Protein AF-G0ES83-F1 (afdb_monomer)

Organism: Cupriavidus necator (strain ATCC 43291 / DSM 13513 / CCUG 52238 / LMG 8453 / N-1) (NCBI:txid1042878)

Nearest PDB structures (foldseek):
  8u7i-assembly1_L  TM=6.168E-01  e=6.594E-07  Bacillus phage phi3T
  6wxe-assembly1_2  TM=3.297E-01  e=8.629E+00  Simian rotavirus A strain RRV
  6e9b-assembly3_C  TM=1.454E-01  e=6.413E-01  Bacteroides ovatus ATCC 8483

Solvent-accessible surface area (backbone atoms only — not comparable to full-atom values): 18361 Å² total; per-residue (Å²): 137,82,82,76,72,80,77,78,82,70,92,84,75,73,82,66,75,57,40,48,30,28,20,32,95,62,31,23,38,38,53,44,50,100,91,47,50,39,85,37,34,29,47,69,89,40,85,36,40,45,69,33,86,93,36,85,52,27,19,35,35,90,38,82,82,84,42,43,28,37,63,47,72,67,42,80,39,69,70,16,32,33,47,33,76,92,44,64,88,76,56,93,55,72,63,63,44,61,48,74,49,54,42,75,39,79,90,77,73,40,68,38,53,63,50,92,80,57,89,61,63,49,90,52,46,39,82,39,70,44,82,40,80,44,74,60,46,76,52,65,65,40,78,81,40,67,85,39,70,87,66,86,74,63,90,68,51,47,63,73,68,68,85,90,68,67,88,52,72,72,59,47,55,69,38,37,28,35,34,48,14,59,50,50,36,51,53,40,48,53,54,46,53,54,55,31,67,75,35,65,86,47,30,49,68,56,79,37,63,93,76,29,31,37,36,38,25,36,53,41,81,52,76,75,40,79,46,75,48,72,62,86,95,44,79,45,78,44,75,44,43,63,49,77,43,85,75,47,34,40,16,26,68,88,34,93,63,42,78,91,29,53,58,41,64,67,48,73,29,66,17,42,84,64,33,51,60,57,54,50,50,55,38,48,59,62,50,47,67,73,41,83,71,21,56,40,71,30,86,86,50,86,62,80,40,71,37,75,70,61,92,129

Structure (mmCIF, N/CA/C/O backbone):
data_AF-G0ES83-F1
#
_entry.id   AF-G0ES83-F1
#
loop_
_atom_site.group_PDB
_atom_site.id
_atom_site.type_symbol
_atom_site.label_atom_id
_atom_site.label_alt_id
_atom_site.label_comp_id
_atom_site.label_asym_id
_atom_site.label_entity_id
_atom_site.label_seq_id
_atom_site.pdbx_PDB_ins_code
_atom_site.Cartn_x
_atom_site.Cartn_y
_atom_site.Cartn_z
_atom_site.occupancy
_atom_site.B_iso_or_equiv
_atom_site.auth_seq_id
_atom_site.auth_comp_id
_atom_site.auth_asym_id
_atom_site.auth_atom_id
_atom_site.pdbx_PDB_model_num
ATOM 1 N N . MET A 1 1 ? 5.918 -34.483 26.163 1.00 38.56 1 MET A N 1
ATOM 2 C CA . MET A 1 1 ? 6.123 -33.076 25.753 1.00 38.56 1 MET A CA 1
ATOM 3 C C . MET A 1 1 ? 4.771 -32.529 25.342 1.00 38.56 1 MET A C 1
ATOM 5 O O . MET A 1 1 ? 4.399 -32.609 24.180 1.00 38.56 1 MET A O 1
ATOM 9 N N . GLU A 1 2 ? 3.990 -32.084 26.322 1.00 30.19 2 GLU A N 1
ATOM 10 C CA . GLU A 1 2 ? 2.678 -31.493 26.073 1.00 30.19 2 GLU A CA 1
ATOM 11 C C . GLU A 1 2 ? 2.854 -30.036 25.660 1.00 30.19 2 GLU A C 1
ATOM 13 O O . GLU A 1 2 ? 3.433 -29.218 26.378 1.00 30.19 2 GLU A O 1
ATOM 18 N N . SER A 1 3 ? 2.378 -29.745 24.454 1.00 32.38 3 SER A N 1
ATOM 19 C CA . SER A 1 3 ? 2.232 -28.407 23.904 1.00 32.38 3 SER A CA 1
ATOM 20 C C . SER A 1 3 ? 1.248 -27.626 24.777 1.00 32.38 3 SER A C 1
ATOM 22 O O . SER A 1 3 ? 0.031 -27.749 24.637 1.00 32.38 3 SER A O 1
ATOM 24 N N . ARG A 1 4 ? 1.778 -26.821 25.705 1.00 31.81 4 ARG A N 1
ATOM 25 C CA . ARG A 1 4 ? 1.007 -25.760 26.353 1.00 31.81 4 ARG A CA 1
ATOM 26 C C . ARG A 1 4 ? 0.636 -24.748 25.275 1.00 31.81 4 ARG A C 1
ATOM 28 O O . ARG A 1 4 ? 1.476 -23.960 24.841 1.00 31.81 4 ARG A O 1
ATOM 35 N N . ARG A 1 5 ? -0.619 -24.793 24.825 1.00 33.44 5 ARG A N 1
ATOM 36 C CA . ARG A 1 5 ? -1.224 -23.684 24.083 1.00 33.44 5 ARG A CA 1
ATOM 37 C C . ARG A 1 5 ? -1.103 -22.425 24.952 1.00 33.44 5 ARG A C 1
ATOM 39 O O . ARG A 1 5 ? -1.387 -22.514 26.149 1.00 33.44 5 ARG A O 1
ATOM 46 N N . PRO A 1 6 ? -0.674 -21.278 24.404 1.00 35.91 6 PRO A N 1
ATOM 47 C CA . PRO A 1 6 ? -0.696 -20.037 25.158 1.00 35.91 6 PRO A CA 1
ATOM 48 C C . PRO A 1 6 ? -2.147 -19.726 25.539 1.00 35.91 6 PRO A C 1
ATOM 50 O O . PRO A 1 6 ? -3.048 -19.814 24.703 1.00 35.91 6 PRO A O 1
ATOM 53 N N . ALA A 1 7 ? -2.362 -19.419 26.817 1.00 36.03 7 ALA A N 1
ATOM 54 C CA . ALA A 1 7 ? -3.648 -18.981 27.332 1.00 36.03 7 ALA A CA 1
ATOM 55 C C . ALA A 1 7 ? -4.130 -17.767 26.525 1.00 36.03 7 ALA A C 1
ATOM 57 O O . ALA A 1 7 ? -3.371 -16.819 26.310 1.00 36.03 7 ALA A O 1
ATOM 58 N N . HIS A 1 8 ? -5.383 -17.805 26.067 1.00 36.62 8 HIS A N 1
ATOM 59 C CA . HIS A 1 8 ? -6.039 -16.618 25.533 1.00 36.62 8 HIS A CA 1
ATOM 60 C C . HIS A 1 8 ? -6.030 -15.534 26.620 1.00 36.62 8 HIS A C 1
ATOM 62 O O . HIS A 1 8 ? -6.464 -15.820 27.738 1.00 36.62 8 HIS A O 1
ATOM 68 N N . PRO A 1 9 ? -5.544 -14.314 26.334 1.00 34.44 9 PRO A N 1
ATOM 69 C CA . PRO A 1 9 ? -5.620 -13.230 27.297 1.00 34.44 9 PRO A CA 1
ATOM 70 C C . PRO A 1 9 ? -7.093 -12.935 27.595 1.00 34.44 9 PRO A C 1
ATOM 72 O O . PRO A 1 9 ? -7.898 -12.706 26.689 1.00 34.44 9 PRO A O 1
ATOM 75 N N . THR A 1 10 ? -7.447 -12.992 28.876 1.00 39.94 10 THR A N 1
ATOM 76 C CA . THR A 1 10 ? -8.745 -12.578 29.401 1.00 39.94 10 THR A CA 1
ATOM 77 C C . THR A 1 10 ? -8.974 -11.093 29.115 1.00 39.94 10 THR A C 1
ATOM 79 O O . THR A 1 10 ? -8.059 -10.273 29.137 1.00 39.94 10 THR A O 1
ATOM 82 N N . ARG A 1 11 ? -10.231 -10.756 28.819 1.00 44.00 11 ARG A N 1
ATOM 83 C CA . ARG A 1 11 ? -10.737 -9.479 28.281 1.00 44.00 11 ARG A CA 1
ATOM 84 C C . ARG A 1 11 ? -10.507 -8.231 29.158 1.00 44.00 11 ARG A C 1
ATOM 86 O O . ARG A 1 11 ? -10.943 -7.154 28.766 1.00 44.00 11 ARG A O 1
ATOM 93 N N . GLU A 1 12 ? -9.864 -8.359 30.316 1.00 40.47 12 GLU A N 1
ATOM 94 C CA . GLU A 1 12 ? -9.893 -7.367 31.406 1.00 40.47 12 GLU A CA 1
ATOM 95 C C . GLU A 1 12 ? -8.599 -6.568 31.616 1.00 40.47 12 GLU A C 1
ATOM 97 O O . GLU A 1 12 ? -8.589 -5.628 32.401 1.00 40.47 12 GLU A O 1
ATOM 102 N N . THR A 1 13 ? -7.527 -6.838 30.873 1.00 39.69 13 THR A N 1
ATOM 103 C CA . THR A 1 13 ? -6.315 -5.993 30.884 1.00 39.69 13 THR A CA 1
ATOM 104 C C . THR A 1 13 ? -6.005 -5.450 29.500 1.00 39.69 13 THR A C 1
ATOM 106 O O . THR A 1 13 ? -4.886 -5.492 28.998 1.00 39.69 13 THR A O 1
ATOM 109 N N . MET A 1 14 ? -7.028 -4.889 28.866 1.00 44.84 14 MET A N 1
ATOM 110 C CA . MET A 1 14 ? -6.844 -4.013 27.721 1.00 44.84 14 MET A CA 1
ATOM 111 C C . MET A 1 14 ? -6.480 -2.624 28.263 1.00 44.84 14 MET A C 1
ATOM 113 O O . MET A 1 14 ? -7.313 -1.725 28.314 1.00 44.84 14 MET A O 1
ATOM 117 N N . ASN A 1 15 ? -5.224 -2.474 28.698 1.00 43.53 15 ASN A N 1
ATOM 118 C CA . ASN A 1 15 ? -4.557 -1.177 28.794 1.00 43.53 15 ASN A CA 1
ATOM 119 C C . ASN A 1 15 ? -4.444 -0.669 27.347 1.00 43.53 15 ASN A C 1
ATOM 121 O O . ASN A 1 15 ? -3.448 -0.909 26.669 1.00 43.53 15 ASN A O 1
ATOM 125 N N . ARG A 1 16 ? -5.568 -0.193 26.797 1.00 60.53 16 ARG A N 1
ATOM 126 C CA . ARG A 1 16 ? -5.682 0.196 25.395 1.00 60.53 16 ARG A CA 1
ATOM 127 C C . ARG A 1 16 ? -4.947 1.508 25.258 1.00 60.53 16 ARG A C 1
ATOM 129 O O . ARG A 1 16 ? -5.379 2.502 25.833 1.00 60.53 16 ARG A O 1
ATOM 136 N N . ASP A 1 17 ? -3.874 1.497 24.479 1.00 73.81 17 ASP A N 1
ATOM 137 C CA . ASP A 1 17 ? -3.340 2.729 23.921 1.00 73.81 17 ASP A CA 1
ATOM 138 C C . ASP A 1 17 ? -4.506 3.556 23.345 1.00 73.81 17 ASP A C 1
ATOM 140 O O . ASP A 1 17 ? -5.434 2.978 22.755 1.00 73.81 17 ASP A O 1
ATOM 144 N N . PRO A 1 18 ? -4.503 4.885 23.537 1.00 84.62 18 PRO A N 1
ATOM 145 C CA . PRO A 1 18 ? -5.586 5.728 23.061 1.00 84.62 18 PRO A CA 1
ATOM 146 C C . PRO A 1 18 ? -5.766 5.546 21.554 1.00 84.62 18 PRO A C 1
ATOM 148 O O . PRO A 1 18 ? -4.796 5.426 20.797 1.00 84.62 18 PRO A O 1
ATOM 151 N N . ILE A 1 19 ? -7.019 5.547 21.097 1.00 87.31 19 ILE A N 1
ATOM 152 C CA . ILE A 1 19 ? -7.307 5.464 19.665 1.00 87.31 19 ILE A CA 1
ATOM 153 C C . ILE A 1 19 ? -6.697 6.681 18.973 1.00 87.31 19 ILE A C 1
ATOM 155 O O . ILE A 1 19 ? -6.946 7.823 19.349 1.00 87.31 19 ILE A O 1
ATOM 159 N N . ILE A 1 20 ? -5.921 6.440 17.923 1.00 90.56 20 ILE A N 1
ATOM 160 C CA . ILE A 1 20 ? -5.318 7.512 17.137 1.00 90.56 20 ILE A CA 1
ATOM 161 C C . ILE A 1 20 ? -6.378 8.134 16.226 1.00 90.56 20 ILE A C 1
ATOM 163 O O . ILE A 1 20 ? -7.025 7.436 15.441 1.00 90.56 20 ILE A O 1
ATOM 167 N N . VAL A 1 21 ? -6.500 9.457 16.291 1.00 91.19 21 VAL A N 1
ATOM 168 C CA . VAL A 1 21 ? -7.338 10.272 15.411 1.00 91.19 21 VAL A CA 1
ATOM 169 C C . VAL A 1 21 ? -6.462 11.279 14.669 1.00 91.19 21 VAL A C 1
ATOM 171 O O . VAL A 1 21 ? -5.572 11.901 15.249 1.00 91.19 21 VAL A O 1
ATOM 174 N N . MET A 1 22 ? -6.716 11.454 13.378 1.00 91.81 22 MET A N 1
ATOM 175 C CA . MET A 1 22 ? -6.174 12.554 12.577 1.00 91.81 22 MET A CA 1
ATOM 176 C C . MET A 1 22 ? -7.329 13.387 12.038 1.00 91.81 22 MET A C 1
ATOM 178 O O . MET A 1 22 ? -8.436 12.873 11.895 1.00 91.81 22 MET A O 1
ATOM 182 N N . GLN A 1 23 ? -7.104 14.659 11.744 1.00 91.00 23 GLN A N 1
ATOM 183 C CA . GLN A 1 23 ? -8.119 15.519 11.142 1.00 91.00 23 GLN A CA 1
ATOM 184 C C . GLN A 1 23 ? -7.558 16.167 9.885 1.00 91.00 23 GLN A C 1
ATOM 186 O O . GLN A 1 23 ? -6.360 16.414 9.789 1.00 91.00 23 GLN A O 1
ATOM 191 N N . HIS A 1 24 ? -8.414 16.411 8.903 1.00 90.25 24 HIS A N 1
ATOM 192 C CA . HIS A 1 24 ? -8.070 17.189 7.723 1.00 90.25 24 HIS A CA 1
ATOM 193 C C . HIS A 1 24 ? -9.344 17.784 7.135 1.00 90.25 24 HIS A C 1
ATOM 195 O O . HIS A 1 24 ? -10.299 17.052 6.888 1.00 90.25 24 HIS A O 1
ATOM 201 N N . GLN A 1 25 ? -9.365 19.101 6.912 1.00 88.56 25 GLN A N 1
ATOM 202 C CA . GLN A 1 25 ? -10.464 19.798 6.222 1.00 88.56 25 GLN A CA 1
ATOM 203 C C . GLN A 1 25 ? -11.868 19.492 6.787 1.00 88.56 25 GLN A C 1
ATOM 205 O O . GLN A 1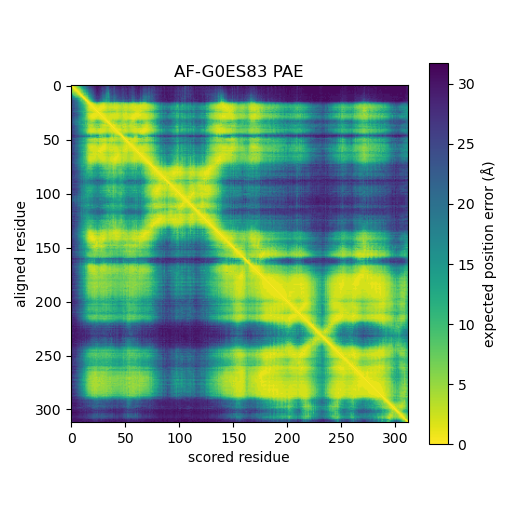 25 ? -12.830 19.327 6.045 1.00 88.56 25 GLN A O 1
ATOM 210 N N . GLY A 1 26 ? -11.991 19.416 8.116 1.00 86.38 26 GLY A N 1
ATOM 211 C CA . GLY A 1 26 ? -13.271 19.148 8.782 1.00 86.38 26 GLY A CA 1
ATOM 212 C C . GLY A 1 26 ? -13.687 17.675 8.811 1.00 86.38 26 GLY A C 1
ATOM 213 O O . GLY A 1 26 ? -14.769 17.378 9.299 1.00 86.38 26 GLY A O 1
ATOM 214 N N . VAL A 1 27 ? -12.836 16.760 8.345 1.00 90.56 27 VAL A N 1
ATOM 215 C CA . VAL A 1 27 ? -13.035 15.308 8.428 1.00 90.56 27 VAL A CA 1
ATOM 216 C C . VAL A 1 27 ? -12.094 14.724 9.476 1.00 90.56 27 VAL A C 1
ATOM 218 O O . VAL A 1 27 ? -10.908 15.060 9.504 1.00 90.56 27 VAL A O 1
ATOM 221 N N . SER A 1 28 ? -12.606 13.832 10.322 1.00 92.06 28 SER A N 1
ATOM 222 C CA . SER A 1 28 ? -11.809 13.063 11.277 1.00 92.06 28 SER A CA 1
ATOM 223 C C . SER A 1 28 ? -11.587 11.632 10.789 1.00 92.06 28 SER A C 1
ATOM 225 O O . SER A 1 28 ? -12.521 10.924 10.412 1.00 92.06 28 SER A O 1
ATOM 227 N N . TYR A 1 29 ? -10.339 11.190 10.860 1.00 92.62 29 TYR A N 1
ATOM 228 C CA . TYR A 1 29 ? -9.880 9.859 10.498 1.00 92.62 29 TYR A CA 1
ATOM 229 C C . TYR A 1 29 ? -9.508 9.095 11.760 1.00 92.62 29 TYR A C 1
ATOM 231 O O . TYR A 1 29 ? -8.579 9.466 12.472 1.00 92.62 29 TYR A O 1
ATOM 239 N N . ILE A 1 30 ? -10.229 8.017 12.031 1.00 92.19 30 ILE A N 1
ATOM 240 C CA . ILE A 1 30 ? -10.106 7.208 13.240 1.00 92.19 30 ILE A CA 1
ATOM 241 C C . ILE A 1 30 ? -9.375 5.922 12.875 1.00 92.19 30 ILE A C 1
ATOM 243 O O . ILE A 1 30 ? -9.844 5.161 12.022 1.00 92.19 30 ILE A O 1
ATOM 247 N N . LYS A 1 31 ? -8.231 5.665 13.510 1.00 91.00 31 LYS A N 1
ATOM 248 C CA . LYS A 1 31 ? -7.461 4.445 13.270 1.00 91.00 31 LYS A CA 1
ATOM 249 C C . LYS A 1 31 ? -8.223 3.238 13.810 1.00 91.00 31 LYS A C 1
ATOM 251 O O . LYS A 1 31 ? -8.589 3.185 14.982 1.00 91.00 31 LYS A O 1
ATOM 256 N N . LEU A 1 32 ? -8.443 2.261 12.943 1.00 88.56 32 LEU A N 1
ATOM 257 C CA . LEU A 1 32 ? -9.018 0.973 13.285 1.00 88.56 32 LEU A CA 1
ATOM 258 C C . LEU A 1 32 ? -7.900 0.031 13.724 1.00 88.56 32 LEU A C 1
ATOM 260 O O . LEU A 1 32 ? -6.874 -0.099 13.055 1.00 88.56 32 LEU A O 1
ATOM 264 N N . ASP A 1 33 ? -8.116 -0.634 14.850 1.00 80.88 33 ASP A N 1
ATOM 265 C CA . ASP A 1 33 ? -7.266 -1.723 15.318 1.00 80.88 33 ASP A CA 1
ATOM 266 C C . ASP A 1 33 ? -7.875 -3.085 14.941 1.00 80.88 33 ASP A C 1
ATOM 268 O O . ASP A 1 33 ? -9.028 -3.172 14.520 1.00 80.88 33 ASP A O 1
ATOM 272 N N . TYR A 1 34 ? -7.124 -4.172 15.118 1.00 72.00 34 TYR A N 1
ATOM 273 C CA . TYR A 1 34 ? -7.531 -5.538 14.780 1.00 72.00 34 TYR A CA 1
ATOM 274 C C . TYR A 1 34 ? -8.915 -5.925 15.339 1.00 72.00 34 TYR A C 1
ATOM 276 O O . TYR A 1 34 ? -9.689 -6.626 14.685 1.00 72.00 34 TYR A O 1
ATOM 284 N N . TYR A 1 35 ? -9.253 -5.436 16.535 1.00 70.00 35 TYR A N 1
ATOM 285 C CA . TYR A 1 35 ? -10.522 -5.717 17.215 1.00 70.00 35 TYR A CA 1
ATOM 286 C C . TYR A 1 35 ? -11.616 -4.673 16.959 1.00 70.00 35 TYR A C 1
ATOM 288 O O . TYR A 1 35 ? -12.722 -4.806 17.485 1.00 70.00 35 TYR A O 1
ATOM 296 N N . MET A 1 36 ? -11.330 -3.633 16.175 1.00 78.38 36 MET A N 1
ATOM 297 C CA . MET A 1 36 ? -12.233 -2.513 15.942 1.00 78.38 36 MET A CA 1
ATOM 298 C C . MET A 1 36 ? -12.608 -2.414 14.471 1.00 78.38 36 MET A C 1
ATOM 300 O O . MET A 1 36 ? -11.776 -2.210 13.595 1.00 78.38 36 MET A O 1
ATOM 304 N N . ARG A 1 37 ? -13.908 -2.504 14.193 1.00 81.81 37 ARG A N 1
ATOM 305 C CA . ARG A 1 37 ? -14.457 -2.232 12.860 1.00 81.81 37 ARG A CA 1
ATOM 306 C C . ARG A 1 37 ? -15.188 -0.900 12.872 1.00 81.81 37 ARG A C 1
ATOM 308 O O . ARG A 1 37 ? -15.822 -0.569 13.871 1.00 81.81 37 ARG A O 1
ATOM 315 N N . ALA A 1 38 ? -15.208 -0.197 11.745 1.00 82.25 38 ALA A N 1
ATOM 316 C CA . ALA A 1 38 ? -15.959 1.053 11.602 1.00 82.25 38 ALA A CA 1
ATOM 317 C C . ALA A 1 38 ? -17.429 0.910 12.063 1.00 82.25 38 ALA A C 1
ATOM 319 O O . ALA A 1 38 ? -17.931 1.717 12.838 1.00 82.25 38 ALA A O 1
ATOM 320 N N . ALA A 1 39 ? -18.072 -0.214 11.719 1.00 83.56 39 ALA A N 1
ATOM 321 C CA . ALA A 1 39 ? -19.448 -0.542 12.113 1.00 83.56 39 ALA A CA 1
ATOM 322 C C . ALA A 1 39 ? -19.681 -0.718 13.634 1.00 83.56 39 ALA A C 1
ATOM 324 O O . ALA A 1 39 ? -20.826 -0.678 14.099 1.00 83.56 39 ALA A O 1
ATOM 325 N N . SER A 1 40 ? -18.616 -0.929 14.410 1.00 85.12 40 SER A N 1
ATOM 326 C CA . SER A 1 40 ? -18.672 -1.042 15.873 1.00 85.12 40 SER A CA 1
ATOM 327 C C . SER A 1 40 ? -18.424 0.279 16.599 1.00 85.12 40 SER A C 1
ATOM 329 O O . SER A 1 40 ? -18.600 0.322 17.809 1.00 85.12 40 SER A O 1
ATOM 331 N N . ILE A 1 41 ? -18.044 1.347 15.896 1.00 88.75 41 ILE A N 1
ATOM 332 C CA . ILE A 1 4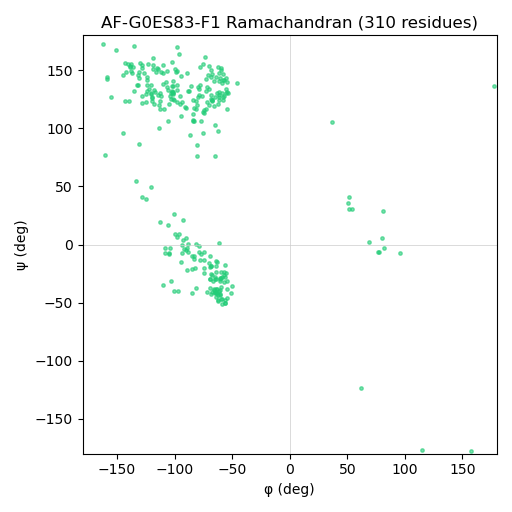1 ? -17.700 2.637 16.503 1.00 88.75 41 ILE A CA 1
ATOM 333 C C . ILE A 1 41 ? -18.926 3.556 16.506 1.00 88.75 41 ILE A C 1
ATOM 335 O O . ILE A 1 41 ? -19.752 3.532 15.594 1.00 88.75 41 ILE A O 1
ATOM 339 N N . ILE A 1 42 ? -19.047 4.359 17.552 1.00 89.88 42 ILE A N 1
ATOM 340 C CA . ILE A 1 42 ? -20.006 5.449 17.705 1.00 89.88 42 ILE A CA 1
ATOM 341 C C . ILE A 1 42 ? -19.180 6.715 17.910 1.00 89.88 42 ILE A C 1
ATOM 343 O O . ILE A 1 42 ? -18.276 6.720 18.747 1.00 89.88 42 ILE A O 1
ATOM 347 N N . VAL A 1 43 ? -19.475 7.758 17.140 1.00 91.06 43 VAL A N 1
ATOM 348 C CA . VAL A 1 43 ? -18.761 9.039 17.186 1.00 91.06 43 VAL A CA 1
ATOM 349 C C . VAL A 1 43 ? -19.766 10.112 17.558 1.00 91.06 43 VAL A C 1
ATOM 351 O O . VAL A 1 43 ? -20.811 10.196 16.924 1.00 91.06 43 VAL A O 1
ATOM 354 N N . ASN A 1 44 ? -19.488 10.902 18.596 1.00 91.56 44 ASN A N 1
ATOM 355 C CA . ASN A 1 44 ? -20.375 11.985 19.049 1.00 91.56 44 ASN A CA 1
ATOM 356 C C . ASN A 1 44 ? -21.821 11.534 19.341 1.00 91.56 44 ASN A C 1
ATOM 358 O O . ASN A 1 44 ? -22.769 12.289 19.166 1.00 91.56 44 ASN A O 1
ATOM 362 N N . GLY A 1 45 ? -22.004 10.279 19.765 1.00 83.00 45 GLY A N 1
ATOM 363 C CA . GLY A 1 45 ? -23.328 9.682 19.985 1.00 83.00 45 GLY A CA 1
ATOM 364 C C . GLY A 1 45 ? -24.063 9.246 18.710 1.00 83.00 45 GLY A C 1
ATOM 365 O O . GLY A 1 45 ? -25.080 8.562 18.810 1.00 83.00 45 GLY A O 1
ATOM 366 N N . GLU A 1 46 ? -23.530 9.555 17.527 1.00 80.69 46 GLU A N 1
ATOM 367 C CA . GLU A 1 46 ? -24.116 9.227 16.229 1.00 80.69 46 GLU A CA 1
ATOM 368 C C . GLU A 1 46 ? -23.438 8.016 15.566 1.00 80.69 46 GLU A C 1
ATOM 370 O O . GLU A 1 46 ? -22.325 7.585 15.901 1.00 80.69 46 GLU A O 1
ATOM 375 N N . HIS A 1 47 ? -24.180 7.371 14.664 1.00 69.25 47 HIS A N 1
ATOM 376 C CA . HIS A 1 47 ? -23.825 6.052 14.161 1.00 69.25 47 HIS A CA 1
ATOM 377 C C . HIS A 1 47 ? -22.634 6.056 13.199 1.00 69.25 47 HIS A C 1
ATOM 379 O O . HIS A 1 47 ? -22.603 6.778 12.214 1.00 69.25 47 HIS A O 1
ATOM 385 N N . THR A 1 48 ? -21.721 5.127 13.488 1.00 71.88 48 THR A N 1
ATOM 386 C CA . THR A 1 48 ? -20.745 4.448 12.624 1.00 71.88 48 THR A CA 1
ATOM 387 C C . THR A 1 48 ? -20.092 5.273 11.516 1.00 71.88 48 THR A C 1
ATOM 389 O O . THR A 1 48 ? -20.702 5.450 10.461 1.00 71.88 48 THR A O 1
ATOM 392 N N . PRO A 1 49 ? -18.815 5.662 11.693 1.00 80.62 49 PRO A N 1
ATOM 393 C CA . PRO A 1 49 ? -18.048 6.302 10.635 1.00 80.62 49 PRO A CA 1
ATOM 394 C C . PRO A 1 49 ? -17.945 5.386 9.407 1.00 80.62 49 PRO A C 1
ATOM 396 O O . PRO A 1 49 ? -17.977 4.155 9.522 1.00 80.62 49 PRO A O 1
ATOM 399 N N . ALA A 1 50 ? -17.808 5.979 8.225 1.00 83.56 50 ALA A N 1
ATOM 400 C CA . ALA A 1 50 ? -17.593 5.233 6.991 1.00 83.56 50 ALA A CA 1
ATOM 401 C C . ALA A 1 50 ? -16.187 4.614 6.984 1.00 83.56 50 ALA A C 1
ATOM 403 O O . ALA A 1 50 ? -15.272 5.126 7.616 1.00 83.56 50 ALA A O 1
ATOM 404 N N . VAL A 1 51 ? -15.966 3.516 6.263 1.00 85.75 51 VAL A N 1
ATOM 405 C CA . VAL A 1 51 ? -14.592 3.028 6.038 1.00 85.75 51 VAL A CA 1
ATOM 406 C C . VAL A 1 51 ? -13.892 3.980 5.066 1.00 85.75 51 VAL A C 1
ATOM 408 O O . VAL A 1 51 ? -14.486 4.357 4.056 1.00 85.75 51 VAL A O 1
ATOM 411 N N . CYS A 1 52 ? -12.641 4.359 5.345 1.00 85.06 52 CYS A N 1
ATOM 412 C CA . CYS A 1 52 ? -11.889 5.248 4.461 1.00 85.06 52 CYS A CA 1
ATOM 413 C C . CYS A 1 52 ? -11.665 4.598 3.081 1.00 85.06 52 CYS A C 1
ATOM 415 O O . CYS A 1 52 ? -11.171 3.464 3.007 1.00 85.06 52 CYS A O 1
ATOM 417 N N . PRO A 1 53 ? -11.954 5.306 1.974 1.00 78.31 53 PRO A N 1
ATOM 418 C CA . PRO A 1 53 ? -11.593 4.844 0.638 1.00 78.31 53 PRO A CA 1
ATOM 419 C C . PRO A 1 53 ? -10.078 4.634 0.517 1.00 78.31 53 PRO A C 1
ATOM 421 O O . PRO A 1 53 ? -9.290 5.496 0.893 1.00 78.31 53 PRO A O 1
ATOM 424 N N . GLY A 1 54 ? -9.651 3.476 0.009 1.00 73.75 54 GLY A N 1
ATOM 425 C CA . GLY A 1 54 ? -8.229 3.177 -0.221 1.00 73.75 54 GLY A CA 1
ATOM 426 C C . GLY A 1 54 ? -7.405 2.826 1.027 1.00 73.75 54 GLY A C 1
ATOM 427 O O . GLY A 1 54 ? -6.260 2.395 0.882 1.00 73.75 54 GLY A O 1
ATOM 428 N N . ASN A 1 55 ? -7.967 2.932 2.239 1.00 82.56 55 ASN A N 1
ATOM 429 C CA . ASN A 1 55 ? -7.290 2.506 3.463 1.00 82.56 55 ASN A CA 1
ATOM 430 C C . ASN A 1 55 ? -8.260 1.921 4.504 1.00 82.56 55 ASN A C 1
ATOM 432 O O . ASN A 1 55 ? -8.842 2.626 5.323 1.00 82.56 55 ASN A O 1
ATOM 436 N N . GLN A 1 56 ? -8.383 0.593 4.513 1.00 84.38 56 GLN A N 1
ATOM 437 C CA . GLN A 1 56 ? -9.295 -0.133 5.406 1.00 84.38 56 GLN A CA 1
ATOM 438 C C . GLN A 1 56 ? -8.891 -0.090 6.887 1.00 84.38 56 GLN A C 1
ATOM 440 O O . GLN A 1 56 ? -9.674 -0.511 7.734 1.00 84.38 56 GLN A O 1
ATOM 445 N N . GLN A 1 57 ? -7.690 0.398 7.211 1.00 87.69 57 GLN A N 1
ATOM 446 C CA . GLN A 1 57 ? -7.242 0.576 8.595 1.00 87.69 57 GLN A CA 1
ATOM 447 C C . GLN A 1 57 ? -7.768 1.870 9.223 1.00 87.69 57 GLN A C 1
ATOM 449 O O . GLN A 1 57 ? -7.439 2.164 10.367 1.00 87.69 57 GLN A O 1
ATOM 454 N N . TRP A 1 58 ? -8.556 2.659 8.493 1.00 90.44 58 TRP A N 1
ATOM 455 C CA . TRP A 1 58 ? -9.084 3.928 8.972 1.00 90.44 58 TRP A CA 1
ATOM 456 C C . TRP A 1 58 ? -10.581 4.030 8.700 1.00 90.44 58 TRP A C 1
ATOM 458 O O . TRP A 1 58 ? -11.092 3.557 7.682 1.00 90.44 58 TRP A O 1
ATOM 468 N N . ALA A 1 59 ? -11.288 4.682 9.613 1.00 91.62 59 ALA A N 1
ATOM 469 C CA . ALA A 1 59 ? -12.670 5.098 9.438 1.00 91.62 59 ALA A CA 1
ATOM 470 C C . ALA A 1 59 ? -12.757 6.626 9.357 1.00 91.62 59 ALA A C 1
ATOM 472 O O . ALA A 1 59 ? -11.947 7.324 9.955 1.00 91.62 59 ALA A O 1
ATOM 473 N N . MET A 1 60 ? -13.725 7.127 8.605 1.00 92.25 60 MET A N 1
ATOM 474 C CA . MET A 1 60 ? -13.927 8.529 8.278 1.00 92.25 60 MET A CA 1
ATOM 475 C C . MET A 1 60 ? -15.233 9.022 8.903 1.00 92.25 60 MET A C 1
ATOM 477 O O . MET A 1 60 ? -16.281 8.395 8.730 1.00 92.25 60 MET A O 1
ATOM 481 N N . HIS A 1 61 ? -15.164 10.134 9.624 1.00 91.75 61 HIS A N 1
ATOM 482 C CA . HIS A 1 61 ? -16.307 10.834 10.200 1.00 91.75 61 HIS A CA 1
ATOM 483 C C . HIS A 1 61 ? -16.297 12.288 9.735 1.00 91.75 61 HIS A C 1
ATOM 485 O O . HIS A 1 61 ? -15.280 12.971 9.872 1.00 91.75 61 HIS A O 1
ATOM 491 N N . ASP A 1 62 ? -17.427 12.755 9.216 1.00 91.00 62 ASP A N 1
ATOM 492 C CA . ASP A 1 62 ? -17.606 14.157 8.859 1.00 91.00 62 ASP A CA 1
ATOM 493 C C . ASP A 1 62 ? -17.790 14.972 10.144 1.00 91.00 62 ASP A C 1
ATOM 495 O O . ASP A 1 62 ? -18.777 14.809 10.856 1.00 91.00 62 ASP A O 1
ATOM 499 N N . GLY A 1 63 ? -16.826 15.838 10.454 1.00 89.75 63 GLY A N 1
ATOM 500 C CA . GLY A 1 63 ? -16.796 16.635 11.675 1.00 89.75 63 GLY A CA 1
ATOM 501 C C . GLY A 1 63 ? -15.635 16.303 12.615 1.00 89.75 63 GLY A C 1
ATOM 502 O O . GLY A 1 63 ? -14.746 15.495 12.333 1.00 89.75 63 GLY A O 1
ATOM 503 N N . ILE A 1 64 ? -15.632 16.983 13.761 1.00 89.75 64 ILE A N 1
ATOM 504 C CA . ILE A 1 64 ? -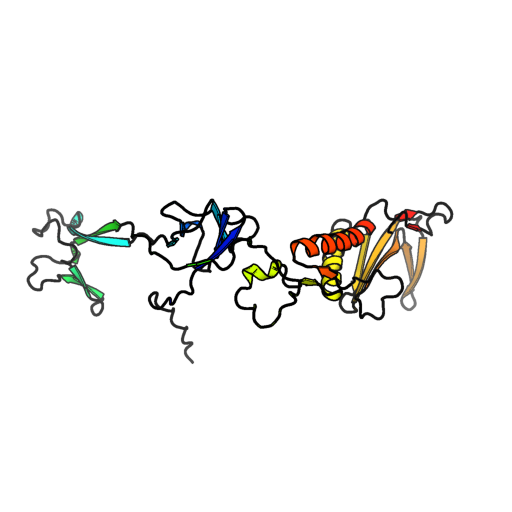14.633 16.831 14.823 1.00 89.75 64 ILE A CA 1
ATOM 505 C C . ILE A 1 64 ? -15.089 15.721 15.768 1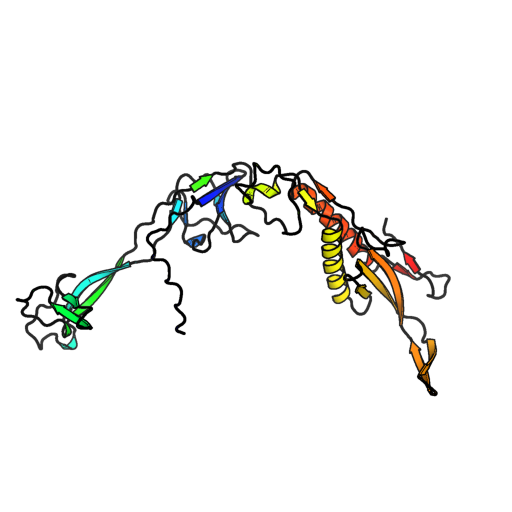.00 89.75 64 ILE A C 1
ATOM 507 O O . ILE A 1 64 ? -16.228 15.720 16.222 1.00 89.75 64 ILE A O 1
ATOM 511 N N . VAL A 1 65 ? -14.192 14.796 16.100 1.00 90.44 65 VAL A N 1
ATOM 512 C CA . VAL A 1 65 ? -14.438 13.788 17.139 1.00 90.44 65 VAL A CA 1
ATOM 513 C C . VAL A 1 65 ? -14.324 14.443 18.517 1.00 90.44 65 VAL A C 1
ATOM 515 O O . VAL A 1 65 ? -13.239 14.865 18.915 1.00 90.44 65 VAL A O 1
ATOM 518 N N . GLU A 1 66 ? -15.435 14.504 19.245 1.00 91.12 66 GLU A N 1
ATOM 519 C CA . GLU A 1 66 ? -15.515 14.954 20.642 1.00 91.12 66 GLU A CA 1
ATOM 520 C C . GLU A 1 66 ? -15.645 13.764 21.602 1.00 91.12 66 GLU A C 1
ATOM 522 O O . GLU A 1 66 ? -15.139 13.802 22.722 1.00 91.12 66 GLU A O 1
ATOM 527 N N . SER A 1 67 ? -16.283 12.676 21.157 1.00 91.44 67 SER A N 1
ATOM 528 C CA . SER A 1 67 ? -16.384 11.422 21.908 1.00 91.44 67 SER A CA 1
ATOM 529 C C . SER A 1 67 ? -16.336 10.196 20.996 1.00 91.44 67 SER A C 1
ATOM 531 O O . SER A 1 67 ? -16.855 10.212 19.878 1.00 91.44 67 SER A O 1
ATOM 533 N N . LEU A 1 68 ? -15.734 9.112 21.498 1.00 90.44 68 LEU A N 1
ATOM 534 C CA . LEU A 1 68 ? -15.740 7.793 20.868 1.00 90.44 68 LEU A CA 1
ATOM 535 C C . LEU A 1 68 ? -16.294 6.747 21.830 1.00 90.44 68 LEU A C 1
ATOM 537 O O . LEU A 1 68 ? -15.927 6.698 23.004 1.00 90.44 68 LEU A O 1
ATOM 541 N N . ALA A 1 69 ? -17.139 5.865 21.307 1.00 89.56 69 ALA A N 1
ATOM 542 C CA . ALA A 1 69 ? -17.598 4.684 22.018 1.00 89.56 69 ALA A CA 1
ATOM 543 C C . ALA A 1 69 ? -17.633 3.458 21.101 1.00 89.56 69 ALA A C 1
ATOM 545 O O . ALA A 1 69 ? -17.751 3.569 19.881 1.00 89.56 69 ALA A O 1
ATOM 546 N N . ILE A 1 70 ? -17.539 2.268 21.689 1.00 88.00 70 ILE A N 1
ATOM 547 C CA . ILE A 1 70 ? -17.615 0.992 20.975 1.00 88.00 70 ILE A CA 1
ATOM 548 C C . ILE A 1 70 ? -18.902 0.270 21.361 1.00 88.00 70 ILE A C 1
ATOM 550 O O . ILE A 1 70 ? -19.171 0.039 22.545 1.00 88.00 70 ILE A O 1
ATOM 554 N N . LYS A 1 71 ? -19.672 -0.129 20.343 1.00 86.75 71 LYS A N 1
ATOM 555 C CA . LYS A 1 71 ? -20.846 -0.995 20.472 1.00 86.75 71 LYS A CA 1
ATOM 556 C C . LYS A 1 71 ? -20.448 -2.305 21.139 1.00 86.75 71 LYS A C 1
ATOM 558 O O . LYS A 1 71 ? -19.538 -2.995 20.677 1.00 86.75 71 LYS A O 1
ATOM 563 N N . GLN A 1 72 ? -21.168 -2.657 22.193 1.00 83.19 72 GLN A N 1
ATOM 564 C CA . GLN A 1 72 ? -21.030 -3.953 22.834 1.00 83.19 72 GLN A CA 1
ATOM 565 C C . GLN A 1 72 ? -21.978 -4.965 22.179 1.00 83.19 72 GLN A C 1
ATOM 567 O O . GLN A 1 72 ? -23.052 -4.582 21.705 1.00 83.19 72 GLN A O 1
ATOM 572 N N . PRO A 1 73 ? -21.592 -6.251 22.116 1.00 80.69 73 PRO A N 1
ATOM 573 C CA . PRO A 1 73 ? -22.521 -7.300 21.716 1.00 80.69 73 PRO A CA 1
ATOM 574 C C . PRO A 1 73 ? -23.719 -7.337 22.677 1.00 80.69 73 PRO A C 1
ATOM 576 O O . PRO A 1 73 ? -23.579 -7.001 23.856 1.00 80.69 73 PRO A O 1
ATOM 579 N N . SER A 1 74 ? -24.887 -7.752 22.179 1.00 83.00 74 SER A N 1
ATOM 580 C CA . SER A 1 74 ? -26.040 -8.010 23.042 1.00 83.00 74 SER A CA 1
ATOM 581 C C . SER A 1 74 ? -25.684 -9.065 24.090 1.00 83.00 74 SER A C 1
ATOM 583 O O . SER A 1 74 ? -24.936 -10.011 23.829 1.00 83.00 74 SER A O 1
ATOM 585 N N . GLN A 1 75 ? -26.193 -8.871 25.300 1.00 83.50 75 GLN A N 1
ATOM 586 C CA . GLN A 1 75 ? -26.020 -9.806 26.401 1.00 83.50 75 GLN A CA 1
ATOM 587 C C . GLN A 1 75 ? -27.299 -10.619 26.551 1.00 83.50 75 GLN A C 1
ATOM 589 O O . GLN A 1 75 ? -28.398 -10.068 26.599 1.00 83.50 75 GLN A O 1
ATOM 594 N N . ARG A 1 76 ? -27.149 -11.942 26.618 1.00 84.44 76 ARG A N 1
ATOM 595 C CA . ARG A 1 76 ? -28.229 -12.856 26.987 1.00 84.44 76 ARG A CA 1
ATOM 596 C C . ARG A 1 76 ? -28.297 -12.912 28.499 1.00 84.44 76 ARG A C 1
ATOM 598 O O . ARG A 1 76 ? -27.362 -13.395 29.131 1.00 84.44 76 ARG A O 1
ATOM 605 N N . VAL A 1 77 ? -29.374 -12.384 29.058 1.00 87.31 77 VAL A N 1
ATOM 606 C CA . VAL A 1 77 ? -29.573 -12.307 30.504 1.00 87.31 77 VAL A CA 1
ATOM 607 C C . VAL A 1 77 ? -30.728 -13.228 30.878 1.00 87.31 77 VAL A C 1
ATOM 609 O O . VAL A 1 77 ? -31.786 -13.183 30.252 1.00 87.31 77 VAL A O 1
ATOM 612 N N . CYS A 1 78 ? -30.516 -14.076 31.886 1.00 88.75 78 CYS A N 1
ATOM 613 C CA . CYS A 1 78 ? -31.595 -14.832 32.513 1.00 88.75 78 CYS A CA 1
ATOM 614 C C . CYS A 1 78 ? -32.530 -13.844 33.211 1.00 88.75 78 CYS A C 1
ATOM 616 O O . CYS A 1 78 ? -32.085 -13.121 34.101 1.00 88.75 78 CYS A O 1
ATOM 618 N N . ILE A 1 79 ? -33.796 -13.797 32.806 1.00 91.69 79 ILE A N 1
ATOM 619 C CA . ILE A 1 79 ? -34.810 -12.946 33.451 1.00 91.69 79 ILE A CA 1
ATOM 620 C C . ILE A 1 79 ? -35.764 -13.738 34.342 1.00 91.69 79 ILE A C 1
ATOM 622 O O . ILE A 1 79 ? -36.628 -13.155 34.985 1.00 91.69 79 ILE A O 1
ATOM 626 N N . GLY A 1 80 ? -35.609 -15.058 34.380 1.00 93.12 80 GLY A N 1
ATOM 627 C CA . GLY A 1 80 ? -36.430 -15.949 35.174 1.00 93.12 80 GLY A CA 1
ATOM 628 C C . GLY A 1 80 ? -36.397 -17.363 34.624 1.00 93.12 80 GLY A C 1
ATOM 629 O O . GLY A 1 80 ? -35.748 -17.658 33.616 1.00 93.12 80 GLY A O 1
ATOM 630 N N . TRP A 1 81 ? -37.158 -18.227 35.272 1.00 93.38 81 TRP A N 1
ATOM 631 C CA . TRP A 1 81 ? -37.353 -19.605 34.852 1.00 93.38 81 TRP A CA 1
ATOM 632 C C . TRP A 1 81 ? -38.838 -19.869 34.683 1.00 93.38 81 TRP A C 1
ATOM 634 O O . TRP A 1 81 ? -39.658 -19.347 35.435 1.00 93.38 81 TRP A O 1
ATOM 644 N N . ARG A 1 82 ? -39.200 -20.681 33.695 1.00 94.44 82 ARG A N 1
ATOM 645 C CA . ARG A 1 82 ? -40.591 -21.050 33.426 1.00 94.44 82 ARG A CA 1
ATOM 646 C C . ARG A 1 82 ? -40.736 -22.557 33.480 1.00 94.44 82 ARG A C 1
ATOM 648 O O . ARG A 1 82 ? -39.936 -23.266 32.878 1.00 94.44 82 ARG A O 1
ATOM 655 N N . LEU A 1 83 ? -41.770 -23.041 34.161 1.00 93.19 83 LEU A N 1
ATOM 656 C CA . LEU A 1 83 ? -42.094 -24.461 34.177 1.00 93.19 83 LEU A CA 1
ATOM 657 C C . LEU A 1 83 ? -42.316 -24.938 32.736 1.00 93.19 83 LEU A C 1
ATOM 659 O O . LEU A 1 83 ? -43.140 -24.372 32.009 1.00 93.19 83 LEU A O 1
ATOM 663 N N . SER A 1 84 ? -41.563 -25.959 32.325 1.00 92.50 84 SER A N 1
ATOM 664 C CA . SER A 1 84 ? -41.627 -26.500 30.969 1.00 92.50 84 SER A CA 1
ATOM 665 C C . SER A 1 84 ? -43.046 -26.974 30.661 1.00 92.50 84 SER A C 1
ATOM 667 O O . SER A 1 84 ? -43.704 -27.603 31.497 1.00 92.50 84 SER A O 1
ATOM 669 N N . ASP A 1 85 ? -43.524 -26.704 29.445 1.00 90.31 85 ASP A N 1
ATOM 670 C CA . ASP A 1 85 ? -44.915 -26.969 29.059 1.00 90.31 85 ASP A CA 1
ATOM 671 C C . ASP A 1 85 ? -45.288 -28.457 29.207 1.00 90.31 85 ASP A C 1
ATOM 673 O O . ASP A 1 85 ? -46.433 -28.776 29.516 1.00 90.31 85 ASP A O 1
ATOM 677 N N . LYS A 1 86 ? -44.310 -29.372 29.089 1.00 89.88 86 LYS A N 1
ATOM 678 C CA . LYS A 1 86 ? -44.495 -30.823 29.301 1.00 89.88 86 LYS A CA 1
ATOM 679 C C . LYS A 1 86 ? -44.891 -31.200 30.734 1.00 89.88 86 LYS A C 1
ATOM 681 O O . LYS A 1 86 ? -45.452 -32.271 30.944 1.00 89.88 86 LYS A O 1
ATOM 686 N N . TYR A 1 87 ? -44.573 -30.354 31.712 1.00 87.25 87 TYR A N 1
ATOM 687 C CA . TYR A 1 87 ? -44.870 -30.584 33.126 1.00 87.25 87 TYR A CA 1
ATOM 688 C C . TYR A 1 87 ? -46.031 -29.725 33.627 1.00 87.25 87 TYR A C 1
ATOM 690 O O . TYR A 1 87 ? -46.528 -29.942 34.736 1.00 87.25 87 TYR A O 1
ATOM 698 N N . ARG A 1 88 ? -46.510 -28.782 32.808 1.00 81.75 88 ARG A N 1
ATOM 699 C CA . ARG A 1 88 ? -47.645 -27.929 33.148 1.00 81.75 88 ARG A CA 1
ATOM 700 C C . ARG A 1 88 ? -48.898 -28.791 33.351 1.00 81.75 88 ARG A C 1
ATOM 702 O O . ARG A 1 88 ? -49.303 -29.536 32.465 1.00 81.75 88 ARG A O 1
ATOM 709 N N . GLY A 1 89 ? -49.493 -28.713 34.542 1.00 78.44 89 GLY A N 1
ATOM 710 C CA . GLY A 1 89 ? -50.668 -29.507 34.930 1.00 78.44 89 GLY A CA 1
ATOM 711 C C . GLY A 1 89 ? -50.376 -30.940 35.399 1.00 78.44 89 GLY A C 1
ATOM 712 O O . GLY A 1 89 ? -51.304 -31.632 35.808 1.00 78.44 89 GLY A O 1
ATOM 713 N N . VAL A 1 90 ? -49.111 -31.379 35.374 1.00 84.56 90 VAL A N 1
ATOM 714 C CA . VAL A 1 90 ? -48.670 -32.678 35.922 1.00 84.56 90 VAL A CA 1
ATOM 715 C C . VAL A 1 90 ? -48.104 -32.507 37.330 1.00 84.56 90 VAL A C 1
ATOM 717 O O . VAL A 1 90 ? -48.354 -33.329 38.209 1.00 84.56 90 VAL A O 1
ATOM 720 N N . VAL A 1 91 ? -47.353 -31.426 37.546 1.00 85.06 91 VAL A N 1
ATOM 721 C CA . VAL A 1 91 ? -46.750 -31.081 38.839 1.00 85.06 91 VAL A CA 1
ATOM 722 C C . VAL A 1 91 ? -47.435 -29.856 39.444 1.00 85.06 91 VAL A C 1
ATOM 724 O O . VAL A 1 91 ? -47.982 -29.024 38.723 1.00 85.06 91 VAL A O 1
ATOM 727 N N . GLN A 1 92 ? -47.392 -29.730 40.773 1.00 85.06 92 GLN A N 1
ATOM 728 C CA . GLN A 1 92 ? -47.919 -28.568 41.510 1.00 85.06 92 GLN A CA 1
ATOM 729 C C . GLN A 1 92 ? -46.848 -27.491 41.773 1.00 85.06 92 GLN A C 1
ATOM 731 O O . GLN A 1 92 ? -46.978 -26.700 42.705 1.00 85.06 92 GLN A O 1
ATOM 736 N N . PHE A 1 93 ? -45.764 -27.475 40.991 1.00 88.75 93 PHE A N 1
ATOM 737 C CA . PHE A 1 93 ? -44.688 -26.496 41.153 1.00 88.75 93 PHE A CA 1
ATOM 738 C C . PHE A 1 93 ? -45.087 -25.106 40.620 1.00 88.75 93 PHE A C 1
ATOM 740 O O . PHE A 1 93 ? -45.951 -25.020 39.743 1.00 88.75 93 PHE A O 1
ATOM 747 N N . PRO A 1 94 ? -44.466 -24.016 41.116 1.00 89.12 94 PRO A N 1
ATOM 748 C CA . PRO A 1 94 ? -44.716 -22.662 40.616 1.00 89.12 94 PRO A CA 1
ATOM 749 C C . PRO A 1 94 ? -44.511 -22.545 39.100 1.00 89.12 94 PRO A C 1
ATOM 751 O O . PRO A 1 94 ? -43.548 -23.086 38.563 1.00 89.12 94 PRO A O 1
ATOM 754 N N . GLU A 1 95 ? -45.371 -21.807 38.395 1.00 90.12 95 GLU A N 1
ATOM 755 C CA . GLU A 1 95 ? -45.251 -21.669 36.933 1.00 90.12 95 GLU A CA 1
ATOM 756 C C . GLU A 1 95 ? -44.024 -20.852 36.501 1.00 90.12 95 GLU A C 1
ATOM 758 O O . GLU A 1 95 ? -43.462 -21.097 35.431 1.00 90.12 95 GLU A O 1
ATOM 763 N N . THR A 1 96 ? -43.594 -19.903 37.334 1.00 92.31 96 THR A N 1
ATOM 764 C CA . THR A 1 96 ? -42.446 -19.023 37.087 1.00 92.31 96 THR A CA 1
ATOM 765 C C . THR A 1 96 ? -41.591 -18.878 38.338 1.00 92.31 96 THR A C 1
ATOM 767 O O . THR A 1 96 ? -42.126 -18.866 39.447 1.00 92.31 96 THR A O 1
ATOM 770 N N . LEU A 1 97 ? -40.281 -18.718 38.156 1.00 92.44 97 LEU A N 1
ATOM 771 C CA . LEU A 1 97 ? -39.320 -18.427 39.220 1.00 92.44 97 LEU A CA 1
ATOM 772 C C . LEU A 1 97 ? -38.455 -17.215 38.855 1.00 92.44 97 LEU A C 1
ATOM 774 O O . LEU A 1 97 ? -38.231 -16.935 37.673 1.00 92.44 97 LEU A O 1
ATOM 778 N N . GLU A 1 98 ? -37.940 -16.548 39.884 1.00 91.38 98 GLU A N 1
ATOM 779 C CA . GLU A 1 98 ? -36.969 -15.455 39.773 1.00 91.38 98 GLU A CA 1
ATOM 780 C C . GLU A 1 98 ? -35.646 -15.934 39.141 1.00 91.38 98 GLU A C 1
ATOM 782 O O . GLU A 1 98 ? -35.305 -17.116 39.239 1.00 91.38 98 GLU A O 1
ATOM 787 N N . PRO A 1 99 ? -34.882 -15.059 38.464 1.00 90.12 99 PRO A N 1
ATOM 788 C CA . PRO A 1 99 ? -33.697 -15.446 37.690 1.00 90.12 99 PRO A CA 1
ATOM 789 C C . PRO A 1 99 ? -32.592 -16.128 38.505 1.00 90.12 99 PRO A C 1
ATOM 791 O O . PRO A 1 99 ? -31.860 -16.947 37.948 1.00 90.12 99 PRO A O 1
ATOM 794 N N . ASP A 1 100 ? -32.484 -15.816 39.794 1.00 91.00 100 ASP A N 1
ATOM 795 C CA . ASP A 1 100 ? -31.502 -16.350 40.740 1.00 91.00 100 ASP A CA 1
ATOM 796 C C . ASP A 1 100 ? -31.997 -17.580 41.521 1.00 91.00 100 ASP A C 1
ATOM 798 O O . ASP A 1 100 ? -31.270 -18.094 42.367 1.00 91.00 100 ASP A O 1
ATOM 802 N N . ALA A 1 101 ? -33.198 -18.093 41.227 1.00 89.69 101 ALA A N 1
ATOM 803 C CA . ALA A 1 101 ? -33.776 -19.258 41.902 1.00 89.69 101 ALA A CA 1
ATOM 804 C C . ALA A 1 101 ? -33.035 -20.579 41.612 1.00 89.69 101 ALA A C 1
ATOM 806 O O . ALA A 1 101 ? -33.070 -21.505 42.423 1.00 89.69 101 ALA A O 1
ATOM 807 N N . ILE A 1 102 ? -32.372 -20.674 40.458 1.00 91.56 102 ILE A N 1
ATOM 808 C CA . ILE A 1 102 ? -31.620 -21.852 40.019 1.00 91.56 102 ILE A CA 1
ATOM 809 C C . ILE A 1 102 ? -30.215 -21.402 39.607 1.00 91.56 102 ILE A C 1
ATOM 811 O O . ILE A 1 102 ? -30.063 -20.507 38.771 1.00 91.56 102 ILE A O 1
ATOM 815 N N . THR A 1 103 ? -29.191 -22.048 40.156 1.00 90.00 103 THR A N 1
ATOM 816 C CA . THR A 1 103 ? -27.780 -21.833 39.818 1.00 90.00 103 THR A CA 1
ATOM 817 C C . THR A 1 103 ? -27.186 -23.089 39.193 1.00 90.00 103 THR A C 1
ATOM 819 O O . THR A 1 103 ? -27.651 -24.203 39.418 1.00 90.00 103 THR A O 1
ATOM 822 N N . TYR A 1 104 ? -26.177 -22.910 38.342 1.00 86.62 104 TYR A N 1
ATOM 823 C CA . TYR A 1 104 ? -25.420 -24.031 37.795 1.00 86.62 104 TYR A CA 1
ATOM 824 C C . TYR A 1 104 ? -24.241 -24.323 38.719 1.00 86.62 104 TYR A C 1
ATOM 826 O O . TYR A 1 104 ? -23.378 -23.460 38.900 1.00 86.62 104 TYR A O 1
ATOM 834 N N . ASP A 1 105 ? -24.214 -25.520 39.295 1.00 85.50 105 ASP A N 1
ATOM 835 C CA . ASP A 1 105 ? -23.063 -26.021 40.028 1.00 85.50 105 ASP A CA 1
ATOM 836 C C . ASP A 1 105 ? -22.051 -26.583 39.022 1.00 85.50 105 ASP A C 1
ATOM 838 O O . ASP A 1 105 ? -22.327 -27.529 38.280 1.00 85.50 105 ASP A O 1
ATOM 842 N N . HIS A 1 106 ? -20.875 -25.959 38.965 1.00 85.12 106 HIS A N 1
ATOM 843 C CA . HIS A 1 106 ? -19.800 -26.387 38.077 1.00 85.12 106 HIS A CA 1
ATOM 844 C C . HIS A 1 106 ? -19.102 -27.665 38.553 1.00 85.12 106 HIS A C 1
ATOM 846 O O . HIS A 1 106 ? -18.535 -28.358 37.711 1.00 85.12 106 HIS A O 1
ATOM 852 N N . ASP A 1 107 ? -19.141 -27.974 39.850 1.00 84.94 107 ASP A N 1
ATOM 853 C CA . ASP A 1 107 ? -18.490 -29.156 40.417 1.00 84.94 107 ASP A CA 1
ATOM 854 C C . ASP A 1 107 ? -19.356 -30.410 40.218 1.00 84.94 107 ASP A C 1
ATOM 856 O O . ASP A 1 107 ? -18.833 -31.485 39.917 1.00 84.94 107 ASP A O 1
ATOM 860 N N . GLU A 1 108 ? -20.681 -30.271 40.326 1.00 83.81 108 GLU A N 1
ATOM 861 C CA . GLU A 1 108 ? -21.643 -31.356 40.069 1.00 83.81 108 GLU A CA 1
ATOM 862 C C . GLU A 1 108 ? -22.159 -31.404 38.618 1.00 83.81 108 GLU A C 1
ATOM 864 O O . GLU A 1 108 ? -22.908 -32.313 38.258 1.00 83.81 108 GLU A O 1
ATOM 869 N N . GLU A 1 109 ? -21.759 -30.442 37.780 1.00 86.56 109 GLU A N 1
ATOM 870 C CA . GLU A 1 109 ? -22.219 -30.264 36.393 1.00 86.56 109 GLU A CA 1
ATOM 871 C C . GLU A 1 109 ? -23.757 -30.271 36.246 1.00 86.56 109 GLU A C 1
ATOM 873 O O . GLU A 1 109 ? -24.312 -30.765 35.260 1.00 86.56 109 GLU A O 1
ATOM 878 N N . ALA A 1 110 ? -24.465 -29.717 37.233 1.00 85.94 110 ALA A N 1
ATOM 879 C CA . ALA A 1 110 ? -25.920 -29.787 37.327 1.00 85.94 110 ALA A CA 1
ATOM 880 C C . ALA A 1 110 ? -26.542 -28.460 37.777 1.00 85.94 110 ALA A C 1
ATOM 882 O O . ALA A 1 110 ? -25.938 -27.665 38.495 1.00 85.94 110 ALA A O 1
ATOM 883 N N . TYR A 1 111 ? -27.790 -28.224 37.365 1.00 86.31 111 TYR A N 1
ATOM 884 C CA . TYR A 1 111 ? -28.580 -27.113 37.889 1.00 86.31 111 TYR A CA 1
ATOM 885 C C . TYR A 1 111 ? -29.157 -27.483 39.254 1.00 86.31 111 TYR A C 1
ATOM 887 O O . TYR A 1 111 ? -29.850 -28.491 39.388 1.00 86.31 111 TYR A O 1
ATOM 895 N N . GLN A 1 112 ? -28.914 -26.637 40.250 1.00 89.25 112 GLN A N 1
ATOM 896 C CA . GLN A 1 112 ? -29.423 -26.791 41.606 1.00 89.25 112 GLN A CA 1
ATOM 897 C C . GLN A 1 112 ? -30.319 -25.607 41.973 1.00 89.25 112 GLN A C 1
ATOM 899 O O . GLN A 1 112 ? -30.165 -24.498 41.459 1.00 89.25 112 GLN A O 1
ATOM 904 N N . ALA A 1 113 ? -31.286 -25.845 42.857 1.00 89.00 113 ALA A N 1
ATOM 905 C CA . ALA A 1 113 ? -32.044 -24.752 43.447 1.00 89.00 113 ALA A CA 1
ATOM 906 C C . ALA A 1 113 ? -31.132 -23.980 44.407 1.00 89.00 113 ALA A C 1
ATOM 908 O O . ALA A 1 113 ? -30.438 -24.580 45.225 1.00 89.00 113 ALA A O 1
ATOM 909 N N . THR A 1 114 ? -31.151 -22.654 44.322 1.00 86.56 114 THR A N 1
ATOM 910 C CA . THR A 1 114 ? -30.302 -21.792 45.156 1.00 86.56 114 THR A CA 1
ATOM 911 C C . THR A 1 114 ? -30.697 -21.864 46.634 1.00 86.56 114 THR A C 1
ATOM 913 O O . THR A 1 114 ? -29.852 -21.743 47.520 1.00 86.56 114 THR A O 1
ATOM 916 N N . ASP A 1 115 ? -31.986 -22.075 46.910 1.00 84.75 115 ASP A N 1
ATOM 917 C CA . ASP A 1 115 ? -32.520 -22.282 48.255 1.00 84.75 115 ASP A CA 1
ATOM 918 C C . ASP A 1 115 ? -32.640 -23.783 48.555 1.00 84.75 115 ASP A C 1
ATOM 920 O O . ASP A 1 115 ? -33.381 -24.507 47.890 1.00 84.75 115 ASP A O 1
ATOM 924 N N . ALA A 1 116 ? -31.958 -24.247 49.605 1.00 76.50 116 ALA A N 1
ATOM 925 C CA . ALA A 1 116 ? -32.000 -25.638 50.059 1.00 76.50 116 ALA A CA 1
ATOM 926 C C . ALA A 1 116 ? -33.393 -26.092 50.548 1.00 76.50 116 ALA A C 1
ATOM 928 O O . ALA A 1 116 ? -33.627 -27.287 50.726 1.00 76.50 116 ALA A O 1
ATOM 929 N N . THR A 1 117 ? -34.318 -25.157 50.786 1.00 82.12 117 THR A N 1
ATOM 930 C CA . THR A 1 117 ? -35.714 -25.429 51.165 1.00 82.12 117 THR A CA 1
ATOM 931 C C . THR A 1 117 ? -36.689 -25.364 49.988 1.00 82.12 117 THR A C 1
ATOM 933 O O . THR A 1 117 ? -37.903 -25.486 50.180 1.00 82.12 117 THR A O 1
ATOM 936 N N . ALA A 1 118 ? -36.178 -25.205 48.763 1.00 80.94 118 ALA A N 1
ATOM 937 C CA . ALA A 1 118 ? -36.986 -25.161 47.555 1.00 80.94 118 ALA A CA 1
ATOM 938 C C . ALA A 1 118 ? -37.872 -26.410 47.411 1.00 80.94 118 ALA A C 1
ATOM 940 O O . ALA A 1 118 ? -37.427 -27.552 47.502 1.00 80.94 118 ALA A O 1
ATOM 941 N N . THR A 1 119 ? -39.157 -26.180 47.145 1.00 82.88 119 THR A N 1
ATOM 942 C CA . THR A 1 119 ? -40.165 -27.231 46.924 1.00 82.88 119 THR A CA 1
ATOM 943 C C . THR A 1 119 ? -40.287 -27.641 45.457 1.00 82.88 119 THR A C 1
ATOM 945 O O . THR A 1 119 ? -41.172 -28.419 45.110 1.00 82.88 119 THR A O 1
ATOM 948 N N . TYR A 1 120 ? -39.417 -27.118 44.594 1.00 83.75 120 TYR A N 1
ATOM 949 C CA . TYR A 1 120 ? -39.369 -27.368 43.159 1.00 83.75 120 TYR A CA 1
ATOM 950 C C . TYR A 1 120 ? -38.034 -28.011 42.778 1.00 83.75 120 TYR A C 1
ATOM 952 O O . TYR A 1 120 ? -37.054 -27.912 43.510 1.00 83.75 120 TYR A O 1
ATOM 960 N N . HIS A 1 121 ? -37.989 -28.656 41.613 1.00 87.38 121 HIS A N 1
ATOM 961 C CA . HIS A 1 121 ? -36.773 -29.289 41.108 1.00 87.38 121 HIS A CA 1
ATOM 962 C C . HIS A 1 121 ? -36.323 -28.613 39.794 1.00 87.38 121 HIS A C 1
ATOM 964 O O . HIS A 1 121 ? -37.161 -28.443 38.902 1.00 87.38 121 HIS A O 1
ATOM 970 N N . PRO A 1 122 ? -35.040 -28.224 39.644 1.00 88.25 122 PRO A N 1
ATOM 971 C CA . PRO A 1 122 ? -34.550 -27.444 38.499 1.00 88.25 122 PRO A CA 1
ATOM 972 C C . PRO A 1 122 ? -34.843 -28.049 37.120 1.00 88.25 122 PRO A C 1
ATOM 974 O O . PRO A 1 122 ? -35.253 -27.325 36.219 1.00 88.25 122 PRO A O 1
ATOM 977 N N . ASP A 1 123 ? -34.748 -29.375 36.974 1.00 89.00 123 ASP A N 1
ATOM 978 C CA . ASP A 1 123 ? -35.017 -30.104 35.714 1.00 89.00 123 ASP A CA 1
ATOM 979 C C . ASP A 1 123 ? -36.409 -29.874 35.095 1.00 89.00 123 ASP A C 1
ATOM 981 O O . ASP A 1 123 ? -36.645 -30.187 33.921 1.00 89.00 123 ASP A O 1
ATOM 985 N N . PHE A 1 124 ? -37.361 -29.364 35.880 1.00 89.94 124 PHE A N 1
ATOM 986 C CA . PHE A 1 124 ? -38.715 -29.082 35.410 1.00 89.94 124 PHE A CA 1
ATOM 987 C C . PHE A 1 124 ? -38.838 -27.707 34.746 1.00 89.94 124 PHE A C 1
ATOM 989 O O . PHE A 1 124 ? -39.864 -27.425 34.120 1.00 89.94 124 PHE A O 1
ATOM 996 N N . TYR A 1 125 ? -37.810 -26.867 34.849 1.00 92.75 125 TYR A N 1
ATOM 997 C CA . TYR A 1 125 ? -37.833 -25.484 34.402 1.00 92.75 125 TYR A CA 1
ATOM 998 C C . TYR A 1 125 ? -36.953 -25.254 33.177 1.00 92.75 125 TYR A C 1
ATOM 1000 O O . TYR A 1 125 ? -35.909 -25.868 32.986 1.00 92.75 125 TYR A O 1
ATOM 1008 N N . GLU A 1 126 ? -37.388 -24.317 32.346 1.00 92.75 126 GLU A N 1
ATOM 1009 C CA . GLU A 1 126 ? -36.641 -23.787 31.216 1.00 92.75 126 GLU A CA 1
ATOM 1010 C C . GLU A 1 126 ? -36.222 -22.352 31.519 1.00 92.75 126 GLU A C 1
ATOM 1012 O O . GLU A 1 126 ? -37.005 -21.552 32.044 1.00 92.75 126 GLU A O 1
ATOM 1017 N N . GLN A 1 127 ? -34.984 -22.018 31.166 1.00 92.44 127 GLN A N 1
ATOM 1018 C CA . GLN A 1 127 ? -34.467 -20.670 31.333 1.00 92.44 127 GLN A CA 1
ATOM 1019 C C . GLN A 1 127 ? -35.180 -19.705 30.382 1.00 92.44 127 GLN A C 1
ATOM 1021 O O . GLN A 1 127 ? -35.227 -19.925 29.169 1.00 92.44 127 GLN A O 1
ATOM 1026 N N . VAL A 1 128 ? -35.691 -18.600 30.921 1.00 92.44 128 VAL A N 1
ATOM 1027 C CA . VAL A 1 128 ? -36.232 -17.500 30.124 1.00 92.44 128 VAL A CA 1
ATOM 1028 C C . VAL A 1 128 ? -35.120 -16.479 29.925 1.00 92.44 128 VAL A C 1
ATOM 1030 O O . VAL A 1 128 ? -34.677 -15.813 30.862 1.00 92.44 128 VAL A O 1
ATOM 1033 N N . ILE A 1 129 ? -34.645 -16.380 28.686 1.00 91.94 129 ILE A N 1
ATOM 1034 C CA . ILE A 1 129 ? -33.539 -15.503 28.307 1.00 91.94 129 ILE A CA 1
ATOM 1035 C C . ILE A 1 129 ? -34.096 -14.276 27.592 1.00 91.94 129 ILE A C 1
ATOM 1037 O O . ILE A 1 129 ? -34.849 -14.399 26.626 1.00 91.94 129 ILE A O 1
ATOM 1041 N N . GLU A 1 130 ? -33.666 -13.097 28.027 1.00 90.31 130 GLU A N 1
ATOM 1042 C CA . GLU A 1 130 ? -33.876 -11.839 27.318 1.00 90.31 130 GLU A CA 1
ATOM 1043 C C . GLU A 1 130 ? -32.561 -11.390 26.673 1.00 90.31 130 GLU A C 1
ATOM 1045 O O . GLU A 1 130 ? -31.500 -11.392 27.306 1.00 90.31 130 GLU A O 1
ATOM 1050 N N . GLU A 1 131 ? -32.615 -10.991 25.402 1.00 87.88 131 GLU A N 1
ATOM 1051 C CA . GLU A 1 131 ? -31.487 -10.329 24.750 1.00 87.88 131 GLU A CA 1
ATOM 1052 C C . GLU A 1 131 ? -31.525 -8.835 25.076 1.00 87.88 131 GLU A C 1
ATOM 1054 O O . GLU A 1 131 ? -32.354 -8.088 24.559 1.00 87.88 131 GLU A O 1
ATOM 1059 N N . ARG A 1 132 ? -30.607 -8.390 25.938 1.00 84.38 132 ARG A N 1
ATOM 1060 C CA . ARG A 1 132 ? -30.456 -6.979 26.296 1.00 84.38 132 ARG A CA 1
ATOM 1061 C C . ARG A 1 132 ? -29.348 -6.336 25.483 1.00 84.38 132 ARG A C 1
ATOM 1063 O O . ARG A 1 132 ? -28.236 -6.859 25.373 1.00 84.38 132 ARG A O 1
ATOM 1070 N N . GLN A 1 133 ? -29.640 -5.164 24.931 1.00 80.75 133 GLN A N 1
ATOM 1071 C CA . GLN A 1 133 ? -28.621 -4.345 24.294 1.00 80.75 133 GLN A CA 1
ATOM 1072 C C . GLN A 1 133 ? -27.725 -3.738 25.377 1.00 80.75 133 GLN A C 1
ATOM 1074 O O . GLN A 1 133 ? -28.186 -2.971 26.218 1.00 80.75 133 GLN A O 1
ATOM 1079 N N . ALA A 1 134 ? -26.443 -4.099 25.365 1.00 81.69 134 ALA A N 1
ATOM 1080 C CA . ALA A 1 134 ? -25.470 -3.525 26.281 1.00 81.69 134 ALA A CA 1
ATOM 1081 C C . ALA A 1 134 ? -25.148 -2.074 25.893 1.00 81.69 134 ALA A C 1
ATOM 1083 O O . ALA A 1 134 ? -25.044 -1.739 24.707 1.00 81.69 134 ALA A O 1
ATOM 1084 N N . SER A 1 135 ? -24.959 -1.222 26.903 1.00 84.38 135 SER A N 1
ATOM 1085 C CA . SER A 1 135 ? -24.542 0.164 26.697 1.00 84.38 135 SER A CA 1
ATOM 1086 C C . SER A 1 135 ? -23.173 0.224 26.005 1.00 84.38 135 SER A C 1
ATOM 1088 O O . SER A 1 135 ? -22.288 -0.579 26.324 1.00 84.38 135 SER A O 1
ATOM 1090 N N . PRO A 1 136 ? -22.961 1.162 25.066 1.00 87.19 136 PRO A N 1
ATOM 1091 C CA . PRO A 1 136 ? -21.651 1.379 24.467 1.00 87.19 136 PRO A CA 1
ATOM 1092 C C . PRO A 1 136 ? -20.591 1.723 25.519 1.00 87.19 136 PRO A C 1
ATOM 1094 O O . PRO A 1 136 ? -20.877 2.404 26.501 1.00 87.19 136 PRO A O 1
ATOM 1097 N N . VAL A 1 137 ? -19.355 1.284 25.285 1.00 88.69 137 VAL A N 1
ATOM 1098 C CA . VAL A 1 137 ? -18.215 1.580 26.168 1.00 88.69 137 VAL A CA 1
ATOM 1099 C C . VAL A 1 137 ? -17.441 2.757 25.593 1.00 88.69 137 VAL A C 1
ATOM 1101 O O . VAL A 1 137 ? -17.001 2.681 24.445 1.00 88.69 137 VAL A O 1
ATOM 1104 N N . ALA A 1 138 ? -17.289 3.829 26.372 1.00 89.12 138 ALA A N 1
ATOM 1105 C CA . ALA A 1 138 ? -16.485 4.991 25.996 1.00 89.12 138 ALA A CA 1
ATOM 1106 C C . ALA A 1 138 ? -15.004 4.611 25.856 1.00 89.12 138 ALA A C 1
ATOM 1108 O O . ALA A 1 138 ? -14.504 3.761 26.595 1.00 89.12 138 ALA A O 1
ATOM 1109 N N . VAL A 1 139 ? -14.311 5.228 24.899 1.00 88.50 139 VAL A N 1
ATOM 1110 C CA . VAL A 1 139 ? -12.897 4.951 24.625 1.00 88.50 139 VAL A CA 1
ATOM 1111 C C . VAL A 1 139 ? -12.113 6.247 24.520 1.00 88.50 139 VAL A C 1
ATOM 1113 O O . VAL A 1 139 ? -12.555 7.203 23.883 1.00 88.50 139 VAL A O 1
ATOM 1116 N N . GLU A 1 140 ? -10.933 6.256 25.131 1.00 90.06 140 GLU A N 1
ATOM 1117 C CA . GLU A 1 140 ? -9.990 7.362 25.025 1.00 90.06 140 GLU A CA 1
ATOM 1118 C C . GLU A 1 140 ? -9.370 7.434 23.628 1.00 90.06 140 GLU A C 1
ATOM 1120 O O . GLU A 1 140 ? -9.116 6.419 22.969 1.00 90.06 140 GLU A O 1
ATOM 1125 N N . PHE A 1 141 ? -9.109 8.655 23.174 1.00 90.19 141 PHE A N 1
ATOM 1126 C CA . PHE A 1 141 ? -8.499 8.908 21.880 1.00 90.19 141 PHE A CA 1
ATOM 1127 C C . PHE A 1 141 ? -7.534 10.083 21.937 1.00 90.19 141 PHE A C 1
ATOM 1129 O O . PHE A 1 141 ? -7.642 10.967 22.785 1.00 90.19 141 PHE A O 1
ATOM 1136 N N . LEU A 1 142 ? -6.590 10.084 21.003 1.00 91.31 142 LEU A N 1
ATOM 1137 C CA . LEU A 1 142 ? -5.571 11.106 20.853 1.00 91.31 142 LEU A CA 1
ATOM 1138 C C . LEU A 1 142 ? -5.618 11.661 19.432 1.00 91.31 142 LEU A C 1
ATOM 1140 O O . LEU A 1 142 ? -5.444 10.919 18.465 1.00 91.31 142 LEU A O 1
ATOM 1144 N N . VAL A 1 143 ? -5.807 12.976 19.309 1.00 89.50 143 VAL A N 1
ATOM 1145 C CA . VAL A 1 143 ? -5.652 13.673 18.027 1.00 89.50 143 VAL A CA 1
ATOM 1146 C C . VAL A 1 143 ? -4.172 13.974 17.816 1.00 89.50 143 VAL A C 1
ATOM 1148 O O . VAL A 1 143 ? -3.624 14.855 18.476 1.00 89.50 143 VAL A O 1
ATOM 1151 N N . ILE A 1 144 ? -3.529 13.238 16.913 1.00 87.00 144 ILE A N 1
ATOM 1152 C CA . ILE A 1 144 ? -2.078 13.340 16.680 1.00 87.00 144 ILE A CA 1
ATOM 1153 C C . ILE A 1 144 ? -1.715 14.389 15.623 1.00 87.00 144 ILE A C 1
ATOM 1155 O O . ILE A 1 144 ? -0.587 14.872 15.600 1.00 87.00 144 ILE A O 1
ATOM 1159 N N . ASP A 1 145 ? -2.659 14.745 14.746 1.00 83.44 145 ASP A N 1
ATOM 1160 C CA . ASP A 1 145 ? -2.477 15.740 13.688 1.00 83.44 145 ASP A CA 1
ATOM 1161 C C . ASP A 1 145 ? -3.842 16.284 13.232 1.00 83.44 145 ASP A C 1
ATOM 1163 O O . ASP A 1 145 ? -4.818 15.534 13.173 1.00 83.44 145 ASP A O 1
ATOM 1167 N N . ARG A 1 146 ? -3.920 17.586 12.929 1.00 86.19 146 ARG A N 1
ATOM 1168 C CA . ARG A 1 146 ? -5.152 18.277 12.506 1.00 86.19 146 ARG A CA 1
ATOM 1169 C C . ARG A 1 146 ? -5.195 18.673 11.031 1.00 86.19 146 ARG A C 1
ATOM 1171 O O . ARG A 1 146 ? -6.249 19.094 10.561 1.00 86.19 146 ARG A O 1
ATOM 1178 N N . ASP A 1 147 ? -4.085 18.497 10.318 1.00 85.50 147 ASP A N 1
ATOM 1179 C CA . ASP A 1 147 ? -3.955 18.802 8.892 1.00 85.50 147 ASP A CA 1
ATOM 1180 C C . ASP A 1 147 ? -3.398 17.599 8.118 1.00 85.50 147 ASP A C 1
ATOM 1182 O O . ASP A 1 147 ? -2.541 17.735 7.242 1.00 85.50 147 ASP A O 1
ATOM 1186 N N . CYS A 1 148 ? -3.867 16.399 8.449 1.00 83.06 148 CYS A N 1
ATOM 1187 C CA . CYS A 1 148 ? -3.348 15.153 7.910 1.00 83.06 148 CYS A CA 1
ATOM 1188 C C . CYS A 1 148 ? -4.464 14.133 7.681 1.00 83.06 148 CYS A C 1
ATOM 1190 O O . CYS A 1 148 ? -5.202 13.765 8.594 1.00 83.06 148 CYS A O 1
ATOM 1192 N N . GLN A 1 149 ? -4.562 13.656 6.442 1.00 83.56 149 GLN A N 1
ATOM 1193 C CA . GLN A 1 149 ? -5.384 12.503 6.091 1.00 83.56 149 GLN A CA 1
ATOM 1194 C C . GLN A 1 149 ? -4.505 11.248 6.009 1.00 83.56 149 GLN A C 1
ATOM 1196 O O . GLN A 1 149 ? -3.336 11.347 5.634 1.00 83.56 149 GLN A O 1
ATOM 1201 N N . PRO A 1 150 ? -5.022 10.054 6.326 1.00 81.25 150 PRO A N 1
ATOM 1202 C CA . PRO A 1 150 ? -4.263 8.824 6.195 1.00 81.25 150 PRO A CA 1
ATOM 1203 C C . PRO A 1 150 ? -3.999 8.540 4.720 1.00 81.25 150 PRO A C 1
ATOM 1205 O O . PRO A 1 150 ? -4.927 8.407 3.925 1.00 81.25 150 PRO A O 1
ATOM 1208 N N . ILE A 1 151 ? -2.728 8.384 4.362 1.00 81.94 151 ILE A N 1
ATOM 1209 C CA . ILE A 1 151 ? -2.325 7.923 3.035 1.00 81.94 151 ILE A CA 1
ATOM 1210 C C . ILE A 1 151 ? -1.567 6.612 3.187 1.00 81.94 151 ILE A C 1
ATOM 1212 O O . ILE A 1 151 ? -0.676 6.482 4.028 1.00 81.94 151 ILE A O 1
ATOM 1216 N N . THR A 1 152 ? -1.928 5.628 2.368 1.00 78.94 152 THR A N 1
ATOM 1217 C CA . THR A 1 152 ? -1.199 4.363 2.292 1.00 78.94 152 THR A CA 1
ATOM 1218 C C . THR A 1 152 ? 0.096 4.591 1.520 1.00 78.94 152 THR A C 1
ATOM 1220 O O . THR A 1 152 ? 0.113 4.571 0.292 1.00 78.94 152 THR A O 1
ATOM 1223 N N . GLN A 1 153 ? 1.186 4.829 2.245 1.00 77.88 153 GLN A N 1
ATOM 1224 C CA . GLN A 1 153 ? 2.513 4.931 1.652 1.00 77.88 153 GLN A CA 1
ATOM 1225 C C . GLN A 1 153 ? 3.076 3.529 1.346 1.00 77.88 153 GLN A C 1
ATOM 1227 O O . GLN A 1 153 ? 2.974 2.630 2.186 1.00 77.88 153 GLN A O 1
ATOM 1232 N N . PRO A 1 154 ? 3.706 3.318 0.181 1.00 83.94 154 PRO A N 1
ATOM 1233 C CA . PRO A 1 154 ? 4.386 2.061 -0.119 1.00 83.94 154 PRO A CA 1
ATOM 1234 C C . PRO A 1 154 ? 5.635 1.816 0.745 1.00 83.94 154 PRO A C 1
ATOM 1236 O O . PRO A 1 154 ? 6.373 2.745 1.066 1.00 83.94 154 PRO A O 1
ATOM 1239 N N . ALA A 1 155 ? 5.910 0.549 1.062 1.00 84.50 155 ALA A N 1
ATOM 1240 C CA . ALA A 1 155 ? 6.966 0.149 2.001 1.00 84.50 155 ALA A CA 1
ATOM 1241 C C . ALA A 1 155 ? 8.411 0.387 1.513 1.00 84.50 155 ALA A C 1
ATOM 1243 O O . ALA A 1 155 ? 9.342 0.398 2.311 1.00 84.50 155 ALA A O 1
ATOM 1244 N N . ASP A 1 156 ? 8.612 0.547 0.211 1.00 88.88 156 ASP A N 1
ATOM 1245 C CA . ASP A 1 156 ? 9.906 0.785 -0.439 1.00 88.88 156 ASP A CA 1
ATOM 1246 C C . ASP A 1 156 ? 10.273 2.278 -0.538 1.00 88.88 156 ASP A C 1
ATOM 1248 O O . ASP A 1 156 ? 11.329 2.629 -1.071 1.00 88.88 156 ASP A O 1
ATOM 1252 N N . VAL A 1 157 ? 9.411 3.157 -0.024 1.00 87.75 157 VAL A N 1
ATOM 1253 C CA . VAL A 1 157 ? 9.680 4.588 0.111 1.00 87.75 157 VAL A CA 1
ATOM 1254 C C . VAL A 1 157 ? 10.238 4.849 1.502 1.00 87.75 157 VAL A C 1
ATOM 1256 O O . VAL A 1 157 ? 9.598 4.571 2.514 1.00 87.75 157 VAL A O 1
ATOM 1259 N N . THR A 1 158 ? 11.426 5.435 1.551 1.00 87.56 158 THR A N 1
ATOM 1260 C CA . THR A 1 158 ? 12.074 5.838 2.795 1.00 87.56 158 THR A CA 1
ATOM 1261 C C . THR A 1 158 ? 11.592 7.223 3.191 1.00 87.56 158 THR A C 1
ATOM 1263 O O . THR A 1 158 ? 11.519 8.126 2.358 1.00 87.56 158 THR A O 1
ATOM 1266 N N . VAL A 1 159 ? 11.296 7.410 4.472 1.00 84.81 159 VAL A N 1
ATOM 1267 C CA . VAL A 1 159 ? 11.015 8.732 5.030 1.00 84.81 159 VAL A CA 1
ATOM 1268 C C . VAL A 1 159 ? 12.265 9.223 5.752 1.00 84.81 159 VAL A C 1
ATOM 1270 O O . VAL A 1 159 ? 12.801 8.535 6.626 1.00 84.81 159 VAL A O 1
ATOM 1273 N N . ASP A 1 160 ? 12.751 10.397 5.367 1.00 77.69 160 ASP A N 1
ATOM 1274 C CA . ASP A 1 160 ? 13.985 10.976 5.886 1.00 77.69 160 ASP A CA 1
ATOM 1275 C C . ASP A 1 160 ? 13.692 11.637 7.253 1.00 77.69 160 ASP A C 1
ATOM 1277 O O . ASP A 1 160 ? 13.386 12.825 7.344 1.00 77.69 160 ASP A O 1
ATOM 1281 N N . PHE A 1 161 ? 13.748 10.846 8.335 1.00 71.75 161 PHE A N 1
ATOM 1282 C CA . PHE A 1 161 ? 13.395 11.281 9.697 1.00 71.75 161 PHE A CA 1
ATOM 1283 C C . PHE A 1 161 ? 14.591 11.606 10.608 1.00 71.75 161 PHE A C 1
ATOM 1285 O O . PHE A 1 161 ? 15.482 10.763 10.758 1.00 71.75 161 PHE A O 1
ATOM 1292 N N . PRO A 1 162 ? 14.557 12.716 11.378 1.00 62.56 162 PRO A N 1
ATOM 1293 C CA . PRO A 1 162 ? 15.270 12.784 12.650 1.00 62.56 162 PRO A CA 1
ATOM 1294 C C . PRO A 1 162 ? 14.620 11.835 13.676 1.00 62.56 162 PRO A C 1
ATOM 1296 O O . PRO A 1 162 ? 13.403 11.654 13.707 1.00 62.56 162 PRO A O 1
ATOM 1299 N N . HIS A 1 163 ? 15.437 11.208 14.528 1.00 55.66 163 HIS A N 1
ATOM 1300 C CA . HIS A 1 163 ? 15.032 10.112 15.427 1.00 55.66 163 HIS A CA 1
ATOM 1301 C C . HIS A 1 163 ? 13.873 10.462 16.388 1.00 55.66 163 HIS A C 1
ATOM 1303 O O . HIS A 1 163 ? 13.145 9.569 16.809 1.00 55.66 163 HIS A O 1
ATOM 1309 N N . SER A 1 164 ? 13.673 11.748 16.690 1.00 54.22 164 SER A N 1
ATOM 1310 C CA . SER A 1 164 ? 12.700 12.277 17.655 1.00 54.22 164 SER A CA 1
ATOM 1311 C C . SER A 1 164 ? 11.238 12.312 17.188 1.00 54.22 164 SER A C 1
ATOM 1313 O O . SER A 1 164 ? 10.373 12.599 18.003 1.00 54.22 164 SER A O 1
ATOM 1315 N N . LEU A 1 165 ? 10.933 12.036 15.914 1.00 58.09 165 LEU A N 1
ATOM 1316 C CA . LEU A 1 165 ? 9.565 12.131 15.359 1.00 58.09 165 LEU A CA 1
ATOM 1317 C C . LEU A 1 165 ? 8.966 10.769 14.951 1.00 58.09 165 LEU A C 1
ATOM 1319 O O . LEU A 1 165 ? 8.018 10.693 14.171 1.00 58.09 165 LEU A O 1
ATOM 1323 N N . ARG A 1 166 ? 9.516 9.664 15.471 1.00 71.12 166 ARG A N 1
ATOM 1324 C CA . ARG A 1 166 ? 9.095 8.294 15.114 1.00 71.12 166 ARG A CA 1
ATOM 1325 C C . ARG A 1 166 ? 7.809 7.815 15.794 1.00 71.12 166 ARG A C 1
ATOM 1327 O O . ARG A 1 166 ? 7.339 6.731 15.464 1.00 71.12 166 ARG A O 1
ATOM 1334 N N . GLU A 1 167 ? 7.252 8.591 16.719 1.00 75.12 167 GLU A N 1
ATOM 1335 C CA . GLU A 1 167 ? 6.134 8.168 17.575 1.00 75.12 167 GLU A CA 1
ATOM 1336 C C . GLU A 1 167 ? 4.836 7.901 16.794 1.00 75.12 167 GLU A C 1
ATOM 1338 O O . GLU A 1 167 ? 4.062 7.030 17.185 1.00 75.12 167 GLU A O 1
ATOM 1343 N N . TYR A 1 168 ? 4.627 8.559 15.642 1.00 79.94 168 TYR A N 1
ATOM 1344 C CA . TYR A 1 168 ? 3.383 8.440 14.871 1.00 79.94 168 TYR A CA 1
ATOM 1345 C C . TYR A 1 168 ? 3.605 8.153 13.378 1.00 79.94 168 TYR A C 1
ATOM 1347 O O . TYR A 1 168 ? 3.562 9.068 12.558 1.00 79.94 168 TYR A O 1
ATOM 1355 N N . PRO A 1 169 ? 3.744 6.874 12.977 1.00 81.44 169 PRO A N 1
ATOM 1356 C CA . PRO A 1 169 ? 3.922 6.484 11.576 1.00 81.44 169 PRO A CA 1
ATOM 1357 C C . PRO A 1 169 ? 2.853 6.973 10.597 1.00 81.44 169 PRO A C 1
ATOM 1359 O O . PRO A 1 169 ? 3.111 7.117 9.406 1.00 81.44 169 PRO A O 1
ATOM 1362 N N . ALA A 1 170 ? 1.647 7.252 11.092 1.00 81.56 170 ALA A N 1
ATOM 1363 C CA . ALA A 1 170 ? 0.531 7.700 10.269 1.00 81.56 170 ALA A CA 1
ATOM 1364 C C . ALA A 1 170 ? 0.776 9.064 9.598 1.00 81.56 170 ALA A C 1
ATOM 1366 O O . ALA A 1 170 ? 0.279 9.290 8.497 1.00 81.56 170 ALA A O 1
ATOM 1367 N N . THR A 1 171 ? 1.574 9.942 10.213 1.00 83.06 171 THR A N 1
ATOM 1368 C CA . THR A 1 171 ? 1.862 11.292 9.693 1.00 83.06 171 THR A CA 1
ATOM 1369 C C . THR A 1 171 ? 3.059 11.318 8.745 1.00 83.06 171 THR A C 1
ATOM 1371 O O . THR A 1 171 ? 3.346 12.337 8.116 1.00 83.06 171 THR A O 1
ATOM 1374 N N . TRP A 1 172 ? 3.763 10.191 8.603 1.00 83.50 172 TRP A N 1
ATOM 1375 C CA . TRP A 1 172 ? 5.073 10.143 7.964 1.00 83.50 172 TRP A CA 1
ATOM 1376 C C . TRP A 1 172 ? 5.090 10.590 6.505 1.00 83.50 172 TRP A C 1
ATOM 1378 O O . TRP A 1 172 ? 6.056 11.195 6.048 1.00 83.50 172 TRP A O 1
ATOM 1388 N N . HIS A 1 173 ? 3.982 10.390 5.801 1.00 83.00 173 HIS A N 1
ATOM 1389 C CA . HIS A 1 173 ? 3.817 10.790 4.410 1.00 83.00 173 HIS A CA 1
ATOM 1390 C C . HIS A 1 173 ? 3.888 12.315 4.180 1.00 83.00 173 HIS A C 1
ATOM 1392 O O . HIS A 1 173 ? 4.041 12.730 3.032 1.00 83.00 173 HIS A O 1
ATOM 1398 N N . ARG A 1 174 ? 3.780 13.152 5.227 1.00 84.62 174 ARG A N 1
ATOM 1399 C CA . ARG A 1 174 ? 3.933 14.621 5.155 1.00 84.62 174 ARG A CA 1
ATOM 1400 C C . ARG A 1 174 ? 5.386 15.094 5.198 1.00 84.62 174 ARG A C 1
ATOM 1402 O O . ARG A 1 174 ? 5.643 16.271 4.965 1.00 84.62 174 ARG A O 1
ATOM 1409 N N . HIS A 1 175 ? 6.309 14.207 5.546 1.00 86.12 175 HIS A N 1
ATOM 1410 C CA . HIS A 1 175 ? 7.717 14.535 5.722 1.00 86.12 175 HIS A CA 1
ATOM 1411 C C . HIS A 1 175 ? 8.525 14.230 4.457 1.00 86.12 175 HIS A C 1
ATOM 1413 O O . HIS A 1 175 ? 8.050 13.479 3.601 1.00 86.12 175 HIS A O 1
ATOM 1419 N N . PRO A 1 176 ? 9.754 14.771 4.340 1.00 89.94 176 PRO A N 1
ATOM 1420 C CA . PRO A 1 176 ? 10.615 14.490 3.205 1.00 89.94 176 PRO A CA 1
ATOM 1421 C C . PRO A 1 176 ? 10.799 12.991 2.994 1.00 89.94 176 PRO A C 1
ATOM 1423 O O . PRO A 1 176 ? 11.112 12.239 3.919 1.00 89.94 176 PRO A O 1
ATOM 1426 N N . VAL A 1 177 ? 10.598 12.562 1.756 1.00 91.12 177 VAL A N 1
ATOM 1427 C CA . VAL A 1 177 ? 10.632 11.156 1.360 1.00 91.12 177 VAL A CA 1
ATOM 1428 C C . VAL A 1 177 ? 11.566 10.957 0.186 1.00 91.12 177 VAL A C 1
ATOM 1430 O O . VAL A 1 177 ? 11.759 11.836 -0.663 1.00 91.12 177 VAL A O 1
ATOM 1433 N N . SER A 1 178 ? 12.118 9.755 0.114 1.00 93.75 178 SER A N 1
ATOM 1434 C CA . SER A 1 178 ? 12.964 9.323 -0.979 1.00 93.75 178 SER A CA 1
ATOM 1435 C C . SER A 1 178 ? 12.652 7.893 -1.400 1.00 93.75 178 SER A C 1
ATOM 1437 O O . SER A 1 178 ? 12.249 7.051 -0.602 1.00 93.75 178 SER A O 1
ATOM 1439 N N . ILE A 1 179 ? 12.853 7.607 -2.681 1.00 95.31 179 ILE A N 1
ATOM 1440 C CA . ILE A 1 179 ? 12.880 6.241 -3.205 1.00 95.31 179 ILE A CA 1
ATOM 1441 C C . ILE A 1 179 ? 14.245 6.018 -3.845 1.00 95.31 179 ILE A C 1
ATOM 1443 O O . ILE A 1 179 ? 14.736 6.846 -4.619 1.00 95.31 179 ILE A O 1
ATOM 1447 N N . SER A 1 180 ? 14.893 4.914 -3.479 1.00 95.69 180 SER A N 1
ATOM 1448 C CA . SER A 1 180 ? 16.186 4.564 -4.058 1.00 95.69 180 SER A CA 1
ATOM 1449 C C . SER A 1 180 ? 16.018 4.192 -5.531 1.00 95.69 180 SER A C 1
ATOM 1451 O O . SER A 1 180 ? 14.996 3.629 -5.927 1.00 95.69 180 SER A O 1
ATOM 1453 N N . GLY A 1 181 ? 17.045 4.435 -6.349 1.00 95.19 181 GLY A N 1
ATOM 1454 C CA . GLY A 1 181 ? 17.021 3.976 -7.741 1.00 95.19 181 GLY A CA 1
ATOM 1455 C C . GLY A 1 181 ? 16.889 2.448 -7.874 1.00 95.19 181 GLY A C 1
ATOM 1456 O O . GLY A 1 181 ? 16.383 1.960 -8.878 1.00 95.19 181 GLY A O 1
ATOM 1457 N N . GLU A 1 182 ? 17.277 1.669 -6.854 1.00 94.75 182 GLU A N 1
ATOM 1458 C CA . GLU A 1 182 ? 17.066 0.212 -6.830 1.00 94.75 182 GLU A CA 1
ATOM 1459 C C . GLU A 1 182 ? 15.593 -0.172 -6.615 1.00 94.75 182 GLU A C 1
ATOM 1461 O O . GLU A 1 182 ? 15.096 -1.081 -7.282 1.00 94.75 182 GLU A O 1
ATOM 1466 N N . ALA A 1 183 ? 14.882 0.529 -5.729 1.00 95.19 183 ALA A N 1
ATOM 1467 C CA . ALA A 1 183 ? 13.445 0.337 -5.531 1.00 95.19 183 ALA A CA 1
ATOM 1468 C C . ALA A 1 183 ? 12.647 0.819 -6.754 1.00 95.19 183 ALA A C 1
ATOM 1470 O O . ALA A 1 183 ? 11.764 0.114 -7.243 1.00 95.19 183 ALA A O 1
ATOM 1471 N N . LEU A 1 184 ? 13.024 1.971 -7.321 1.00 96.12 184 LEU A N 1
ATOM 1472 C CA . LEU A 1 184 ? 12.414 2.491 -8.545 1.00 96.12 184 LEU A CA 1
ATOM 1473 C C . LEU A 1 184 ? 12.642 1.554 -9.744 1.00 96.12 184 LEU A C 1
ATOM 1475 O O . LEU A 1 184 ? 11.718 1.328 -10.523 1.00 96.12 184 LEU A O 1
ATOM 1479 N N . PHE A 1 185 ? 13.833 0.947 -9.853 1.00 96.69 185 PHE A N 1
ATOM 1480 C CA . PHE A 1 185 ? 14.114 -0.123 -10.816 1.00 96.69 185 PHE A CA 1
ATOM 1481 C C . PHE A 1 185 ? 13.137 -1.289 -10.663 1.00 96.69 185 PHE A C 1
ATOM 1483 O O . PHE A 1 185 ? 12.563 -1.726 -11.656 1.00 96.69 185 PHE A O 1
ATOM 1490 N N . ALA A 1 186 ? 12.947 -1.791 -9.439 1.00 95.38 186 ALA A N 1
ATOM 1491 C CA . ALA A 1 186 ? 12.079 -2.938 -9.190 1.00 95.38 186 ALA A CA 1
ATOM 1492 C C . ALA A 1 186 ? 10.634 -2.652 -9.626 1.00 95.38 186 ALA A C 1
ATOM 1494 O O . ALA A 1 186 ? 10.068 -3.437 -10.383 1.00 95.38 186 ALA A O 1
ATOM 1495 N N . ARG A 1 187 ? 10.092 -1.483 -9.257 1.00 95.25 187 ARG A N 1
ATOM 1496 C CA . ARG A 1 187 ? 8.752 -1.046 -9.680 1.00 95.25 187 ARG A CA 1
ATOM 1497 C C . ARG A 1 187 ? 8.607 -0.953 -11.192 1.00 95.25 187 ARG A C 1
ATOM 1499 O O . ARG A 1 187 ? 7.662 -1.495 -11.759 1.00 95.25 187 ARG A O 1
ATOM 1506 N N . ALA A 1 188 ? 9.535 -0.255 -11.846 1.00 95.69 188 ALA A N 1
ATOM 1507 C CA . ALA A 1 188 ? 9.508 -0.088 -13.292 1.00 95.69 188 ALA A CA 1
ATOM 1508 C C . ALA A 1 188 ? 9.617 -1.439 -14.013 1.00 95.69 188 ALA A C 1
ATOM 1510 O O . ALA A 1 188 ? 8.902 -1.678 -14.983 1.00 95.69 188 ALA A O 1
ATOM 1511 N N . ALA A 1 189 ? 10.459 -2.343 -13.509 1.00 95.75 189 ALA A N 1
ATOM 1512 C CA . ALA A 1 189 ? 10.602 -3.692 -14.033 1.00 95.75 189 ALA A CA 1
ATOM 1513 C C . ALA A 1 189 ? 9.318 -4.524 -13.869 1.00 95.75 189 ALA A C 1
ATOM 1515 O O . ALA A 1 189 ? 8.908 -5.180 -14.825 1.00 95.75 189 ALA A O 1
ATOM 1516 N N . ASP A 1 190 ? 8.665 -4.492 -12.701 1.00 95.62 190 ASP A N 1
ATOM 1517 C CA . ASP A 1 190 ? 7.385 -5.180 -12.458 1.00 95.62 190 ASP A CA 1
ATOM 1518 C C . ASP A 1 190 ? 6.313 -4.744 -13.450 1.00 95.62 190 ASP A C 1
ATOM 1520 O O . ASP A 1 190 ? 5.695 -5.579 -14.117 1.00 95.62 190 ASP A O 1
ATOM 1524 N N . VAL A 1 191 ? 6.147 -3.431 -13.599 1.00 95.06 191 VAL A N 1
ATOM 1525 C CA . VAL A 1 191 ? 5.164 -2.849 -14.510 1.00 95.06 191 VAL A CA 1
ATOM 1526 C C . VAL A 1 191 ? 5.496 -3.180 -15.969 1.00 95.06 191 VAL A C 1
ATOM 1528 O O . VAL A 1 191 ? 4.604 -3.562 -16.727 1.00 95.06 191 VAL A O 1
ATOM 1531 N N . LEU A 1 192 ? 6.772 -3.114 -16.360 1.00 94.38 192 LEU A N 1
ATOM 1532 C CA . LEU A 1 192 ? 7.227 -3.470 -17.704 1.00 94.38 192 LEU A CA 1
ATOM 1533 C C . LEU A 1 192 ? 6.956 -4.946 -18.028 1.00 94.38 192 LEU A C 1
ATOM 1535 O O . LEU A 1 192 ? 6.393 -5.252 -19.076 1.00 94.38 192 LEU A O 1
ATOM 1539 N N . VAL A 1 193 ? 7.327 -5.868 -17.135 1.00 94.94 193 VAL A N 1
ATOM 1540 C CA . VAL A 1 193 ? 7.120 -7.311 -17.342 1.00 94.94 193 VAL A CA 1
ATOM 1541 C C . VAL A 1 193 ? 5.632 -7.645 -17.421 1.00 94.94 193 VAL A C 1
ATOM 1543 O O . VAL A 1 193 ? 5.230 -8.402 -18.306 1.00 94.94 193 VAL A O 1
ATOM 1546 N N . ALA A 1 194 ? 4.801 -7.039 -16.569 1.00 94.94 194 ALA A N 1
ATOM 1547 C CA . ALA A 1 194 ? 3.351 -7.194 -16.640 1.00 94.94 194 ALA A CA 1
ATOM 1548 C C . ALA A 1 194 ? 2.775 -6.661 -17.967 1.00 94.94 194 ALA A C 1
ATOM 1550 O O . ALA A 1 194 ? 1.958 -7.329 -18.603 1.00 94.94 194 ALA A O 1
ATOM 1551 N N . ALA A 1 195 ? 3.238 -5.496 -18.430 1.00 92.69 195 ALA A N 1
ATOM 1552 C CA . ALA A 1 195 ? 2.803 -4.911 -19.697 1.00 92.69 195 ALA A CA 1
ATOM 1553 C C . ALA A 1 195 ? 3.223 -5.752 -20.918 1.00 92.69 195 ALA A C 1
ATOM 1555 O O . ALA A 1 195 ? 2.437 -5.913 -21.854 1.00 92.69 195 ALA A O 1
ATOM 1556 N N . VAL A 1 196 ? 4.424 -6.343 -20.902 1.00 92.44 196 VAL A N 1
ATOM 1557 C CA . VAL A 1 196 ? 4.885 -7.274 -21.946 1.00 92.44 196 VAL A CA 1
ATOM 1558 C C . VAL A 1 196 ? 4.076 -8.569 -21.932 1.00 92.44 196 VAL A C 1
ATOM 1560 O O . VAL A 1 196 ? 3.691 -9.058 -22.993 1.00 92.44 196 VAL A O 1
ATOM 1563 N N . ALA A 1 197 ? 3.756 -9.107 -20.751 1.00 92.31 197 ALA A N 1
ATOM 1564 C CA . ALA A 1 197 ? 2.927 -10.306 -20.624 1.00 92.31 197 ALA A CA 1
ATOM 1565 C C . ALA A 1 197 ? 1.519 -10.119 -21.222 1.00 92.31 197 ALA A C 1
ATOM 1567 O O . ALA A 1 197 ? 0.945 -11.075 -21.739 1.00 92.31 197 ALA A O 1
ATOM 1568 N N . ALA A 1 198 ? 0.988 -8.891 -21.224 1.00 91.19 198 ALA A N 1
ATOM 1569 C CA . ALA A 1 198 ? -0.267 -8.550 -21.896 1.00 91.19 198 ALA A CA 1
ATOM 1570 C C . ALA A 1 198 ? -0.148 -8.458 -23.435 1.00 91.19 198 ALA A C 1
ATOM 1572 O O . ALA A 1 198 ? -1.167 -8.418 -24.125 1.00 91.19 198 ALA A O 1
ATOM 1573 N N . ARG A 1 199 ? 1.074 -8.426 -23.993 1.00 87.50 199 ARG A N 1
ATOM 1574 C CA . ARG A 1 199 ? 1.367 -8.302 -25.437 1.00 87.50 199 ARG A CA 1
ATOM 1575 C C . ARG A 1 199 ? 2.437 -9.307 -25.912 1.00 87.50 199 ARG A C 1
ATOM 1577 O O . ARG A 1 199 ? 3.419 -8.911 -26.547 1.00 87.50 199 ARG A O 1
ATOM 1584 N N . PRO A 1 200 ? 2.253 -10.621 -25.682 1.00 86.19 200 PRO A N 1
ATOM 1585 C CA . PRO A 1 200 ? 3.303 -11.626 -25.896 1.00 86.19 200 PRO A CA 1
ATOM 1586 C C . PRO A 1 200 ? 3.669 -11.838 -27.374 1.00 86.19 200 PRO A C 1
ATOM 1588 O O . PRO A 1 200 ? 4.718 -12.396 -27.691 1.00 86.19 200 PRO A O 1
ATOM 1591 N N . ASN A 1 201 ? 2.795 -11.416 -28.292 1.00 85.06 201 ASN A N 1
ATOM 1592 C CA . ASN A 1 201 ? 3.018 -11.539 -29.731 1.00 85.06 201 ASN A CA 1
ATOM 1593 C C . ASN A 1 201 ? 3.887 -10.420 -30.308 1.00 85.06 201 ASN A C 1
ATOM 1595 O O . ASN A 1 201 ? 4.446 -10.614 -31.390 1.00 85.06 201 ASN A O 1
ATOM 1599 N N . ASP A 1 202 ? 3.988 -9.295 -29.601 1.00 84.44 202 ASP A N 1
ATOM 1600 C CA . ASP A 1 202 ? 4.653 -8.081 -30.072 1.00 84.44 202 ASP A CA 1
ATOM 1601 C C . ASP A 1 202 ? 5.951 -7.828 -29.311 1.00 84.44 202 ASP A C 1
ATOM 1603 O O . ASP A 1 202 ? 6.926 -7.377 -29.905 1.00 84.44 202 ASP A O 1
ATOM 1607 N N . PHE A 1 203 ? 5.994 -8.169 -28.021 1.00 89.06 203 PHE A N 1
ATOM 1608 C CA . PHE A 1 203 ? 7.132 -7.901 -27.151 1.00 89.06 203 PHE A CA 1
ATOM 1609 C C . PHE A 1 203 ? 7.575 -9.147 -26.384 1.00 89.06 203 PHE A C 1
ATOM 1611 O O . PHE A 1 203 ? 6.807 -10.077 -26.145 1.00 89.06 203 PHE A O 1
ATOM 1618 N N . VAL A 1 204 ? 8.839 -9.149 -25.975 1.00 91.38 204 VAL A N 1
ATOM 1619 C CA . VAL A 1 204 ? 9.409 -10.114 -25.033 1.00 91.38 204 VAL A CA 1
ATOM 1620 C C . VAL A 1 204 ? 10.399 -9.395 -24.132 1.00 91.38 204 VAL A C 1
ATOM 1622 O O . VAL A 1 204 ? 11.021 -8.419 -24.541 1.00 91.38 204 VAL A O 1
ATOM 1625 N N . CYS A 1 205 ? 10.518 -9.860 -22.896 1.00 93.50 205 CYS A N 1
ATOM 1626 C CA . CYS A 1 205 ? 11.384 -9.261 -21.898 1.00 93.50 205 CYS A CA 1
ATOM 1627 C C . CYS A 1 205 ? 12.419 -10.292 -21.449 1.00 93.50 205 CYS A C 1
ATOM 1629 O O . CYS A 1 205 ? 12.035 -11.366 -20.981 1.00 93.50 205 CYS A O 1
ATOM 1631 N N . ASP A 1 206 ? 13.702 -9.964 -21.574 1.00 93.75 206 ASP A N 1
ATOM 1632 C CA . ASP A 1 206 ? 14.775 -10.740 -20.958 1.00 93.75 206 ASP A CA 1
ATOM 1633 C C . ASP A 1 206 ? 14.966 -10.210 -19.529 1.00 93.75 206 ASP A C 1
ATOM 1635 O O . ASP A 1 206 ? 15.618 -9.189 -19.285 1.00 93.75 206 ASP A O 1
ATOM 1639 N N . ASP A 1 207 ? 14.298 -10.874 -18.580 1.00 94.19 207 ASP A N 1
ATOM 1640 C CA . ASP A 1 207 ? 14.306 -10.506 -17.165 1.00 94.19 207 ASP A CA 1
ATOM 1641 C C . ASP A 1 207 ? 15.531 -11.096 -16.453 1.00 94.19 207 ASP A C 1
ATOM 1643 O O . ASP A 1 207 ? 15.625 -12.292 -16.156 1.00 94.19 207 ASP A O 1
ATOM 1647 N N . HIS A 1 208 ? 16.480 -10.216 -16.158 1.00 94.19 208 HIS A N 1
ATOM 1648 C CA . HIS A 1 208 ? 17.734 -10.525 -15.495 1.00 94.19 208 HIS A CA 1
ATOM 1649 C C . HIS A 1 208 ? 17.917 -9.659 -14.240 1.00 94.19 208 HIS A C 1
ATOM 1651 O O . HIS A 1 208 ? 19.018 -9.197 -13.919 1.00 94.19 208 HIS A O 1
ATOM 1657 N N . ARG A 1 209 ? 16.835 -9.423 -13.483 1.00 92.44 209 ARG A N 1
ATOM 1658 C CA . ARG A 1 209 ? 16.859 -8.562 -12.281 1.00 92.44 209 ARG A CA 1
ATOM 1659 C C . ARG A 1 209 ? 17.868 -8.996 -11.219 1.00 92.44 209 ARG A C 1
ATOM 1661 O O . ARG A 1 209 ? 18.341 -8.143 -10.458 1.00 92.44 209 ARG A O 1
ATOM 1668 N N . SER A 1 210 ? 18.214 -10.284 -11.164 1.00 90.56 210 SER A N 1
ATOM 1669 C CA . SER A 1 210 ? 19.247 -10.826 -10.269 1.00 90.56 210 SER A CA 1
ATOM 1670 C C . SER A 1 210 ? 20.625 -10.214 -10.538 1.00 90.56 210 SER A C 1
ATOM 1672 O O . SER A 1 210 ? 21.324 -9.863 -9.594 1.00 90.56 210 SER A O 1
ATOM 1674 N N . ILE A 1 211 ? 20.965 -9.988 -11.809 1.00 89.06 211 ILE A N 1
ATOM 1675 C CA . ILE A 1 211 ? 22.171 -9.262 -12.246 1.00 89.06 211 ILE A CA 1
ATOM 1676 C C . ILE A 1 211 ? 21.886 -7.779 -12.546 1.00 89.06 211 ILE A C 1
ATOM 1678 O O . ILE A 1 211 ? 22.735 -7.046 -13.047 1.00 89.06 211 ILE A O 1
ATOM 1682 N N . GLY A 1 212 ? 20.681 -7.317 -12.205 1.00 89.88 212 GLY A N 1
ATOM 1683 C CA . GLY A 1 212 ? 20.297 -5.912 -12.210 1.00 89.88 212 GLY A CA 1
ATOM 1684 C C . GLY A 1 212 ? 19.917 -5.339 -13.567 1.00 89.88 212 GLY A C 1
ATOM 1685 O O . GLY A 1 212 ? 20.108 -4.141 -13.752 1.00 89.88 212 GLY A O 1
ATOM 1686 N N . THR A 1 213 ? 19.394 -6.148 -14.491 1.00 95.31 213 THR A N 1
ATOM 1687 C CA . THR A 1 213 ? 18.931 -5.666 -15.803 1.00 95.31 213 THR A CA 1
ATOM 1688 C C . THR A 1 213 ? 17.591 -6.252 -16.212 1.00 95.31 213 THR A C 1
ATOM 1690 O O . THR A 1 213 ? 17.229 -7.348 -15.794 1.00 95.31 213 THR A O 1
ATOM 1693 N N . VAL A 1 214 ? 16.856 -5.510 -17.031 1.00 96.06 214 VAL A N 1
ATOM 1694 C CA . VAL A 1 214 ? 15.670 -5.988 -17.739 1.00 96.06 214 VAL A CA 1
ATOM 1695 C C . VAL A 1 214 ? 15.710 -5.410 -19.144 1.00 96.06 214 VAL A C 1
ATOM 1697 O O . VAL A 1 214 ? 15.791 -4.192 -19.297 1.00 96.06 214 VAL A O 1
ATOM 1700 N N . THR A 1 215 ? 15.665 -6.268 -20.160 1.00 94.31 215 THR A N 1
ATOM 1701 C CA . THR A 1 215 ? 15.781 -5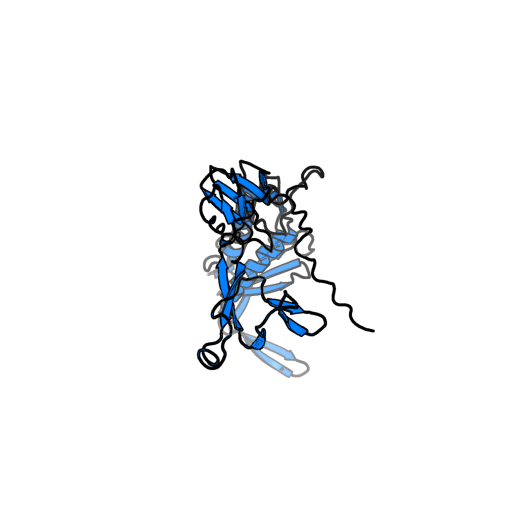.836 -21.558 1.00 94.31 215 THR A CA 1
ATOM 1702 C C . THR A 1 215 ? 14.472 -6.080 -22.289 1.00 94.31 215 THR A C 1
ATOM 1704 O O . THR A 1 215 ? 13.996 -7.211 -22.383 1.00 94.31 215 THR A O 1
ATOM 1707 N N . LEU A 1 216 ? 13.877 -5.007 -22.802 1.00 92.44 216 LEU A N 1
ATOM 1708 C CA . LEU A 1 216 ? 12.690 -5.055 -23.637 1.00 92.44 216 LEU A CA 1
ATOM 1709 C C . LEU A 1 216 ? 13.101 -5.314 -25.083 1.00 92.44 216 LEU A C 1
ATOM 1711 O O . LEU A 1 216 ? 13.833 -4.527 -25.686 1.00 92.44 216 LEU A O 1
ATOM 1715 N N . HIS A 1 217 ? 12.535 -6.362 -25.665 1.00 89.69 217 HIS A N 1
ATOM 1716 C CA . HIS A 1 217 ? 12.643 -6.652 -27.082 1.00 89.69 217 HIS A CA 1
ATOM 1717 C C . HIS A 1 217 ? 11.281 -6.584 -27.769 1.00 89.69 217 HIS A C 1
ATOM 1719 O O . HIS A 1 217 ? 10.254 -6.949 -27.194 1.00 89.69 217 HIS A O 1
ATOM 1725 N N . ARG A 1 218 ? 11.282 -6.185 -29.041 1.00 86.12 218 ARG A N 1
ATOM 1726 C CA . ARG A 1 218 ? 10.118 -6.267 -29.930 1.00 86.12 218 ARG A CA 1
ATOM 1727 C C . ARG A 1 218 ? 10.331 -7.368 -30.959 1.00 86.12 218 ARG A C 1
ATOM 1729 O O . ARG A 1 218 ? 11.436 -7.544 -31.478 1.00 86.12 218 ARG A O 1
ATOM 1736 N N . TYR A 1 219 ? 9.270 -8.109 -31.250 1.00 84.25 219 TYR A N 1
ATOM 1737 C CA . TYR A 1 219 ? 9.229 -9.029 -32.373 1.00 84.25 219 TYR A CA 1
ATOM 1738 C C . TYR A 1 219 ? 8.956 -8.268 -33.659 1.00 84.25 219 TYR A C 1
ATOM 1740 O O . TYR A 1 219 ? 8.040 -7.451 -33.743 1.00 84.25 219 TYR A O 1
ATOM 1748 N N . MET A 1 220 ? 9.708 -8.610 -34.693 1.00 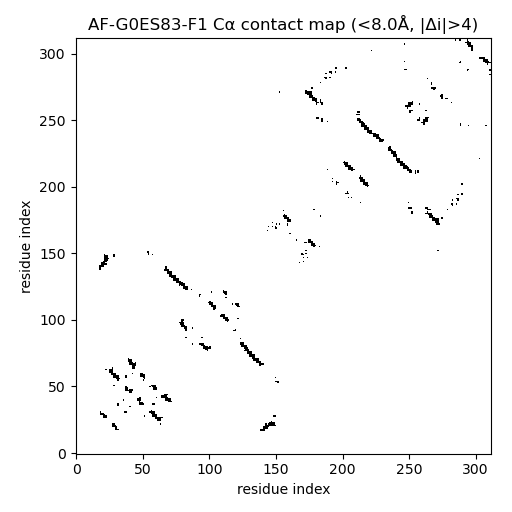75.94 220 MET A N 1
ATOM 1749 C CA . MET A 1 220 ? 9.433 -8.150 -36.040 1.00 75.94 220 MET A CA 1
ATOM 1750 C C . MET A 1 220 ? 9.297 -9.350 -36.957 1.00 75.94 220 MET A C 1
ATOM 1752 O O . MET A 1 220 ? 10.133 -10.258 -36.952 1.00 75.94 220 MET A O 1
ATOM 1756 N N . ASN A 1 221 ? 8.228 -9.331 -37.743 1.00 74.44 221 ASN A N 1
ATOM 1757 C CA . ASN A 1 221 ? 8.022 -10.292 -38.807 1.00 74.44 221 ASN A CA 1
ATOM 1758 C C . ASN A 1 221 ? 8.871 -9.874 -40.006 1.00 74.44 221 ASN A C 1
ATOM 1760 O O . ASN A 1 221 ? 8.855 -8.711 -40.401 1.00 74.44 221 ASN A O 1
ATOM 1764 N N . HIS A 1 222 ? 9.580 -10.825 -40.591 1.00 70.94 222 HIS A N 1
ATOM 1765 C CA . HIS A 1 222 ? 10.307 -10.639 -41.841 1.00 70.94 222 HIS A CA 1
ATOM 1766 C C . HIS A 1 222 ? 10.061 -11.843 -42.749 1.00 70.94 222 HIS A C 1
ATOM 1768 O O . HIS A 1 222 ? 9.494 -12.854 -42.319 1.00 70.94 222 HIS A O 1
ATOM 1774 N N . GLU A 1 223 ? 10.493 -11.751 -44.007 1.00 69.69 223 GLU A N 1
ATOM 1775 C CA . GLU A 1 223 ? 10.437 -12.893 -44.920 1.00 69.69 223 GLU A CA 1
ATOM 1776 C C . GLU A 1 223 ? 11.168 -14.111 -44.320 1.00 69.69 223 GLU A C 1
ATOM 1778 O O . GLU A 1 223 ? 12.181 -13.932 -43.631 1.00 69.69 223 GLU A O 1
ATOM 1783 N N . PRO A 1 224 ? 10.676 -15.346 -44.535 1.00 72.56 224 PRO A N 1
ATOM 1784 C CA . PRO A 1 224 ? 11.258 -16.544 -43.939 1.00 72.56 224 PRO A CA 1
ATOM 1785 C C . PRO A 1 224 ? 12.760 -16.671 -44.242 1.00 72.56 224 PRO A C 1
ATOM 1787 O O . PRO A 1 224 ? 13.162 -16.844 -45.391 1.00 72.56 224 PRO A O 1
ATOM 1790 N N . ARG A 1 225 ? 13.604 -16.623 -43.205 1.00 70.56 225 ARG A N 1
ATOM 1791 C CA . ARG A 1 225 ? 15.056 -16.828 -43.321 1.00 70.56 225 ARG A CA 1
ATOM 1792 C C . ARG A 1 225 ? 15.403 -18.241 -42.870 1.00 70.56 225 ARG A C 1
ATOM 1794 O O . ARG A 1 225 ? 15.073 -18.643 -41.756 1.00 70.56 225 ARG A O 1
ATOM 1801 N N . THR A 1 226 ? 16.082 -19.001 -43.727 1.00 74.12 226 THR A N 1
ATOM 1802 C CA . THR A 1 226 ? 16.543 -20.350 -43.368 1.00 74.12 226 THR A CA 1
ATOM 1803 C C . THR A 1 226 ? 17.861 -20.235 -42.611 1.00 74.12 226 THR A C 1
ATOM 1805 O O . THR A 1 226 ? 18.854 -19.761 -43.160 1.00 74.12 226 THR A O 1
ATOM 1808 N N . ARG A 1 227 ? 17.885 -20.666 -41.351 1.00 75.31 227 ARG A N 1
ATOM 1809 C CA . ARG A 1 227 ? 19.093 -20.739 -40.531 1.00 75.31 227 ARG A CA 1
ATOM 1810 C C . ARG A 1 227 ? 19.557 -22.185 -40.447 1.00 75.31 227 ARG A C 1
ATOM 1812 O O . ARG A 1 227 ? 18.806 -23.065 -40.028 1.00 75.31 227 ARG A O 1
ATOM 1819 N N . GLU A 1 228 ? 20.809 -22.429 -40.812 1.00 78.50 228 GLU A N 1
ATOM 1820 C CA . GLU A 1 228 ? 21.457 -23.721 -40.597 1.00 78.50 228 GLU A CA 1
ATOM 1821 C C . GLU A 1 228 ? 22.372 -23.641 -39.375 1.00 78.50 228 GLU A C 1
ATOM 1823 O O . GLU A 1 228 ? 23.199 -22.737 -39.263 1.00 78.50 228 GLU A O 1
ATOM 1828 N N . TYR A 1 229 ? 22.246 -24.588 -38.448 1.00 78.12 229 TYR A N 1
ATOM 1829 C CA . TYR A 1 229 ? 23.184 -24.729 -37.336 1.00 78.12 229 TYR A CA 1
ATOM 1830 C C . TYR A 1 229 ? 23.501 -26.200 -37.075 1.00 78.12 229 TYR A C 1
ATOM 1832 O O . TYR A 1 229 ? 22.720 -27.100 -37.391 1.00 78.12 229 TYR A O 1
ATOM 1840 N N . LYS A 1 230 ? 24.683 -26.463 -36.513 1.00 75.25 230 LYS A N 1
ATOM 1841 C CA . LYS A 1 230 ? 25.134 -27.822 -36.199 1.00 75.25 230 LYS A CA 1
ATOM 1842 C C . LYS A 1 230 ? 24.813 -28.164 -34.749 1.00 75.25 230 LYS A C 1
ATOM 1844 O O . LYS A 1 230 ? 25.214 -27.444 -33.841 1.00 75.25 230 LYS A O 1
ATOM 1849 N N . VAL A 1 231 ? 24.149 -29.298 -34.536 1.00 78.31 231 VAL A N 1
ATOM 1850 C CA . VAL A 1 231 ? 24.009 -29.937 -33.220 1.00 78.31 231 VAL A CA 1
ATOM 1851 C C . VAL A 1 231 ? 24.778 -31.254 -33.283 1.00 78.31 231 VAL A C 1
ATOM 1853 O O . VAL A 1 231 ? 24.328 -32.234 -33.885 1.00 78.31 231 VAL A O 1
ATOM 1856 N N . GLY A 1 232 ? 25.998 -31.259 -32.742 1.00 82.94 232 GLY A N 1
ATOM 1857 C CA . GLY A 1 232 ? 26.943 -32.360 -32.940 1.00 82.94 232 GLY A CA 1
ATOM 1858 C C . GLY A 1 232 ? 27.306 -32.536 -34.422 1.00 82.94 232 GLY A C 1
ATOM 1859 O O . GLY A 1 232 ? 27.757 -31.595 -35.071 1.00 82.94 232 GLY A O 1
ATOM 1860 N N . ARG A 1 233 ? 27.097 -33.741 -34.978 1.00 83.12 233 ARG A N 1
ATOM 1861 C CA . ARG A 1 233 ? 27.356 -34.055 -36.403 1.00 83.12 233 ARG A CA 1
ATOM 1862 C C . ARG A 1 233 ? 26.164 -33.799 -37.338 1.00 83.12 233 ARG A C 1
ATOM 1864 O O . ARG A 1 233 ? 26.298 -34.010 -38.539 1.00 83.12 233 ARG A O 1
ATOM 1871 N N . ARG A 1 234 ? 24.998 -33.391 -36.821 1.00 71.88 234 ARG A N 1
ATOM 1872 C CA . ARG A 1 234 ? 23.783 -33.168 -37.624 1.00 71.88 234 ARG A CA 1
ATOM 1873 C C . ARG A 1 234 ? 23.5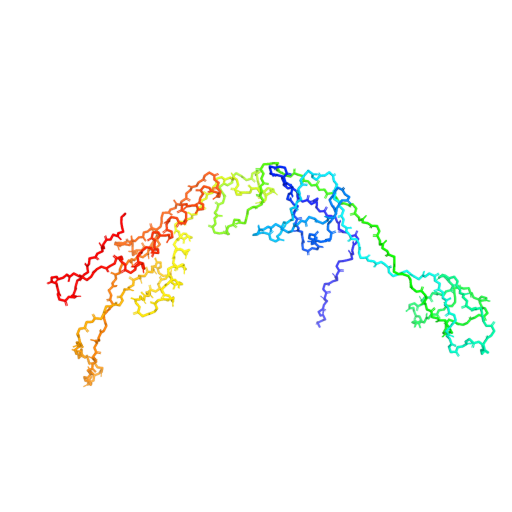69 -31.677 -37.874 1.00 71.88 234 ARG A C 1
ATOM 1875 O O . ARG A 1 234 ? 23.588 -30.887 -36.931 1.00 71.88 234 ARG A O 1
ATOM 1882 N N . THR A 1 235 ? 23.319 -31.308 -39.126 1.00 81.88 235 THR A N 1
ATOM 1883 C CA . THR A 1 235 ? 22.843 -29.966 -39.484 1.00 81.88 235 THR A CA 1
ATOM 1884 C C . THR A 1 235 ? 21.335 -29.910 -39.265 1.00 81.88 235 THR A C 1
ATOM 1886 O O . THR A 1 235 ? 20.600 -30.721 -39.828 1.00 81.88 235 THR A O 1
ATOM 1889 N N . ARG A 1 236 ? 20.868 -28.972 -38.441 1.00 81.31 236 ARG A N 1
ATOM 1890 C CA . ARG A 1 236 ? 19.454 -28.607 -38.354 1.00 81.31 236 ARG A CA 1
ATOM 1891 C C . ARG A 1 236 ? 19.205 -27.360 -39.187 1.00 81.31 236 ARG A C 1
ATOM 1893 O O . ARG A 1 236 ? 19.993 -26.418 -39.147 1.00 81.31 236 ARG A O 1
ATOM 1900 N N . ARG A 1 237 ? 18.099 -27.386 -39.927 1.00 78.94 237 ARG A N 1
ATOM 1901 C CA . ARG A 1 237 ? 17.541 -26.236 -40.633 1.00 78.94 237 ARG A CA 1
ATOM 1902 C C . ARG A 1 237 ? 16.345 -25.748 -39.844 1.00 78.94 237 ARG A C 1
ATOM 1904 O O . ARG A 1 237 ? 15.477 -26.553 -39.513 1.00 78.94 237 ARG A O 1
ATOM 1911 N N . ASP A 1 238 ? 16.327 -24.465 -39.544 1.00 79.00 238 ASP A N 1
ATOM 1912 C CA . ASP A 1 238 ? 15.198 -23.797 -38.918 1.00 79.00 238 ASP A CA 1
ATOM 1913 C C . ASP A 1 238 ? 14.773 -22.623 -39.798 1.00 79.00 238 ASP A C 1
ATOM 1915 O O . ASP A 1 238 ? 15.616 -21.971 -40.414 1.00 79.00 238 ASP A O 1
ATOM 1919 N N . THR A 1 239 ? 13.471 -22.388 -39.905 1.00 75.19 239 THR A N 1
ATOM 1920 C CA . THR A 1 239 ? 12.935 -21.278 -40.697 1.00 75.19 239 THR A CA 1
ATOM 1921 C C . THR A 1 239 ? 12.458 -20.208 -3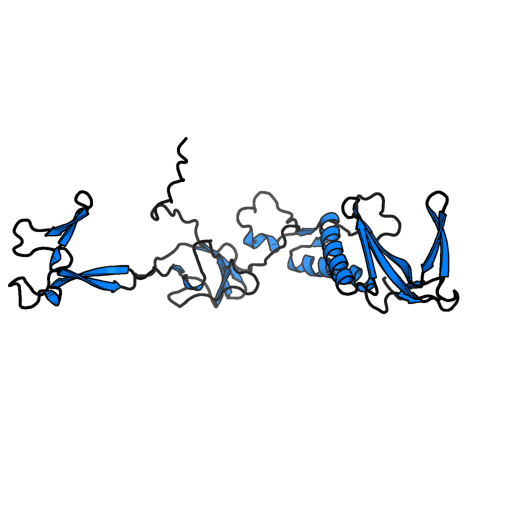9.737 1.00 75.19 239 THR A C 1
ATOM 1923 O O . THR A 1 239 ? 11.427 -20.352 -39.086 1.00 75.19 239 THR A O 1
ATOM 1926 N N . GLN A 1 240 ? 13.217 -19.123 -39.649 1.00 72.81 240 GLN A N 1
ATOM 1927 C CA . GLN A 1 240 ? 12.900 -18.009 -38.776 1.00 72.81 240 GLN A CA 1
ATOM 1928 C C . GLN A 1 240 ? 12.055 -16.991 -39.547 1.00 72.81 240 GLN A C 1
ATOM 1930 O O . GLN A 1 240 ? 12.500 -16.429 -40.545 1.00 72.81 240 GLN A O 1
ATOM 1935 N N . THR A 1 241 ? 10.830 -16.755 -39.085 1.00 72.19 241 THR A N 1
ATOM 1936 C CA . THR A 1 241 ? 9.914 -15.726 -39.619 1.00 72.19 241 THR A CA 1
ATOM 1937 C C . THR A 1 241 ? 9.811 -14.503 -38.707 1.00 72.19 241 THR A C 1
ATOM 1939 O O . THR A 1 241 ? 9.191 -13.503 -39.068 1.00 72.19 241 THR A O 1
ATOM 1942 N N . ARG A 1 242 ? 10.424 -14.578 -37.517 1.00 76.38 242 ARG A N 1
ATOM 1943 C CA . ARG A 1 242 ? 10.451 -13.517 -36.509 1.00 76.38 242 ARG A CA 1
ATOM 1944 C C . ARG A 1 242 ? 11.839 -13.331 -35.924 1.00 76.38 242 ARG A C 1
ATOM 1946 O O . ARG A 1 242 ? 12.445 -14.292 -35.452 1.00 76.38 242 ARG A O 1
ATOM 1953 N N . SER A 1 243 ? 12.283 -12.085 -35.852 1.00 77.62 243 SER A N 1
ATOM 1954 C CA . SER A 1 243 ? 13.503 -11.691 -35.143 1.00 77.62 243 SER A CA 1
ATOM 1955 C C . SER A 1 243 ? 13.168 -10.798 -33.950 1.00 77.62 243 SER A C 1
ATOM 1957 O O . SER A 1 243 ? 12.138 -10.122 -33.944 1.00 77.62 243 SER A O 1
ATOM 1959 N N . ARG A 1 244 ? 14.016 -10.853 -32.917 1.00 84.38 244 ARG A N 1
ATOM 1960 C CA . ARG A 1 244 ? 13.925 -10.025 -31.707 1.00 84.38 244 ARG A CA 1
ATOM 1961 C C . ARG A 1 244 ? 14.948 -8.904 -31.805 1.00 84.38 244 ARG A C 1
ATOM 1963 O O . ARG A 1 244 ? 16.094 -9.171 -32.156 1.00 84.38 244 ARG A O 1
ATOM 1970 N N . PHE A 1 245 ? 14.545 -7.696 -31.441 1.00 81.19 245 PHE A N 1
ATOM 1971 C CA . PHE A 1 245 ? 15.420 -6.526 -31.425 1.00 81.19 245 PHE A CA 1
ATOM 1972 C C . PHE A 1 245 ? 15.249 -5.795 -30.106 1.00 81.19 245 PHE A C 1
ATOM 1974 O O . PHE A 1 245 ? 14.126 -5.672 -29.622 1.00 81.19 245 PHE A O 1
ATOM 1981 N N . GLU A 1 246 ? 16.359 -5.363 -29.516 1.00 86.31 246 GLU A N 1
ATOM 1982 C CA . GLU A 1 246 ? 16.367 -4.572 -28.286 1.00 86.31 246 GLU A CA 1
ATOM 1983 C C . GLU A 1 246 ? 15.771 -3.184 -28.543 1.00 86.31 246 GLU A C 1
ATOM 1985 O O . GLU A 1 246 ? 16.213 -2.463 -29.434 1.00 86.31 246 GLU A O 1
ATOM 1990 N N . VAL A 1 247 ? 14.739 -2.840 -27.775 1.00 86.69 247 VAL A N 1
ATOM 1991 C CA . VAL A 1 247 ? 14.047 -1.545 -27.827 1.00 86.69 247 VAL A CA 1
ATOM 1992 C C . VAL A 1 247 ? 14.515 -0.644 -26.695 1.00 86.69 247 VAL A C 1
ATOM 1994 O O . VAL A 1 247 ? 14.663 0.560 -26.877 1.00 86.69 247 VAL A O 1
ATOM 1997 N N . MET A 1 248 ? 14.710 -1.228 -25.516 1.00 91.12 248 MET A N 1
ATOM 1998 C CA . MET A 1 248 ? 15.106 -0.513 -24.315 1.00 91.12 248 MET A CA 1
ATOM 1999 C C . MET A 1 248 ? 15.732 -1.493 -23.334 1.00 91.12 248 MET A C 1
ATOM 2001 O O . MET A 1 248 ? 15.285 -2.632 -23.198 1.00 91.12 248 MET A O 1
ATOM 2005 N N . LYS A 1 249 ? 16.739 -1.021 -22.612 1.00 93.69 249 LYS A N 1
ATOM 2006 C CA . LYS A 1 249 ? 17.361 -1.738 -21.510 1.00 93.69 249 LYS A CA 1
ATOM 2007 C C . LYS A 1 249 ? 17.204 -0.920 -20.243 1.00 93.69 249 LYS A C 1
ATOM 2009 O O . LYS A 1 249 ? 17.593 0.240 -20.210 1.00 93.69 249 LYS A O 1
ATOM 2014 N N . LEU A 1 250 ? 16.655 -1.520 -19.198 1.00 95.88 250 LEU A N 1
ATOM 2015 C CA . LEU A 1 250 ? 16.553 -0.941 -17.864 1.00 95.88 250 LEU A CA 1
ATOM 2016 C C . LEU A 1 250 ? 17.649 -1.557 -16.991 1.00 95.88 250 LEU A C 1
ATOM 2018 O O . LEU A 1 250 ? 17.788 -2.780 -16.945 1.00 95.88 250 LEU A O 1
ATOM 2022 N N . SER A 1 251 ? 18.418 -0.738 -16.276 1.00 96.44 251 SER A N 1
ATOM 2023 C CA . SER A 1 251 ? 19.515 -1.214 -15.424 1.00 96.44 251 SER A CA 1
ATOM 2024 C C . SER A 1 251 ? 19.454 -0.621 -14.023 1.00 96.44 251 SER A C 1
ATOM 2026 O O . SER A 1 251 ? 19.145 0.555 -13.844 1.00 96.44 251 SER A O 1
ATOM 2028 N N . LYS A 1 252 ? 19.819 -1.413 -13.009 1.00 95.81 252 LYS A N 1
ATOM 2029 C CA . LYS A 1 252 ? 20.039 -0.906 -11.649 1.00 95.81 252 LYS A CA 1
ATOM 2030 C C . LYS A 1 252 ? 21.183 0.123 -11.642 1.00 95.81 252 LYS A C 1
ATOM 2032 O O . LYS A 1 252 ? 22.163 -0.075 -12.364 1.00 95.81 252 LYS A O 1
ATOM 2037 N N . PRO A 1 253 ? 21.142 1.143 -10.761 1.00 92.31 253 PRO A N 1
ATOM 2038 C CA . PRO A 1 253 ? 22.186 2.173 -10.674 1.00 92.31 253 PRO A CA 1
ATOM 2039 C C . PRO A 1 253 ? 23.602 1.661 -10.414 1.00 92.31 253 PRO A C 1
ATOM 2041 O O . PRO A 1 253 ? 24.568 2.257 -10.873 1.00 92.31 253 PRO A O 1
ATOM 2044 N N . ARG A 1 254 ? 23.735 0.559 -9.668 1.00 89.56 254 ARG A N 1
ATOM 2045 C CA . ARG A 1 254 ? 25.029 -0.035 -9.286 1.00 89.56 254 ARG A CA 1
ATOM 2046 C C . ARG A 1 254 ? 25.442 -1.225 -10.155 1.00 89.56 254 ARG A C 1
ATOM 2048 O O . ARG A 1 254 ? 26.377 -1.938 -9.809 1.00 89.56 254 ARG A O 1
ATOM 2055 N N . SER A 1 255 ? 24.716 -1.485 -11.239 1.00 89.75 255 SER A N 1
ATOM 2056 C CA . SER A 1 255 ? 25.025 -2.589 -12.146 1.00 89.75 255 SER A CA 1
ATOM 2057 C C . SER A 1 255 ? 26.195 -2.238 -13.070 1.00 89.75 255 SER A C 1
ATOM 2059 O O . SER A 1 255 ? 26.397 -1.075 -13.406 1.00 89.75 255 SER A O 1
ATOM 2061 N N . SER A 1 256 ? 26.942 -3.243 -13.531 1.00 90.19 256 SER A N 1
ATOM 2062 C CA . SER A 1 256 ? 27.942 -3.080 -14.598 1.00 90.19 256 SER A CA 1
ATOM 2063 C C . SER A 1 256 ? 27.316 -2.935 -15.991 1.00 90.19 256 SER A C 1
ATOM 2065 O O . SER A 1 256 ? 28.022 -2.668 -16.957 1.00 90.19 256 SER A O 1
ATOM 2067 N N . TYR A 1 257 ? 25.998 -3.105 -16.112 1.00 88.50 257 TYR A N 1
ATOM 2068 C CA . TYR A 1 257 ? 25.266 -3.101 -17.380 1.00 88.50 257 TYR A CA 1
ATOM 2069 C C . TYR A 1 257 ? 24.557 -1.767 -17.679 1.00 88.50 257 TYR A C 1
ATOM 2071 O O . TYR A 1 257 ? 23.552 -1.754 -18.390 1.00 88.50 257 TYR A O 1
ATOM 2079 N N . THR A 1 258 ? 25.056 -0.654 -17.142 1.00 89.38 258 THR A N 1
ATOM 2080 C CA . THR A 1 258 ? 24.453 0.684 -17.287 1.00 89.38 258 THR A CA 1
ATOM 2081 C C . THR A 1 258 ? 24.664 1.311 -18.662 1.00 89.38 258 THR A C 1
ATOM 2083 O O . THR A 1 258 ? 23.910 2.201 -19.046 1.00 89.38 258 THR A O 1
ATOM 2086 N N . GLU A 1 259 ? 25.655 0.849 -19.425 1.00 88.56 259 GLU A N 1
ATOM 2087 C CA . GLU A 1 259 ? 25.909 1.349 -20.774 1.00 88.56 259 GLU A CA 1
ATOM 2088 C C . GLU A 1 259 ? 24.700 1.098 -21.692 1.00 88.56 259 GLU A C 1
ATOM 2090 O O . GLU A 1 259 ? 24.188 -0.026 -21.773 1.00 88.56 259 GLU A O 1
ATOM 2095 N N . GLY A 1 260 ? 24.227 2.173 -22.336 1.00 83.75 260 GLY A N 1
ATOM 2096 C CA . GLY A 1 260 ? 23.050 2.175 -23.213 1.00 83.75 260 GLY A CA 1
ATOM 2097 C C . GLY A 1 260 ? 21.707 1.955 -22.504 1.00 83.75 260 GLY A C 1
ATOM 2098 O O . GLY A 1 260 ? 20.679 1.896 -23.173 1.00 83.75 260 GLY A O 1
ATOM 2099 N N . ALA A 1 261 ? 21.695 1.828 -21.174 1.00 90.56 261 ALA A N 1
ATOM 2100 C CA . ALA A 1 261 ? 20.498 1.527 -20.403 1.00 90.56 261 ALA A CA 1
ATOM 2101 C C . ALA A 1 261 ? 19.858 2.785 -19.802 1.00 90.56 261 ALA A C 1
ATOM 2103 O O . ALA A 1 261 ? 20.537 3.727 -19.393 1.00 90.56 261 ALA A O 1
ATOM 2104 N N . LEU A 1 262 ? 18.537 2.753 -19.644 1.00 93.12 262 LEU A N 1
ATOM 2105 C CA . LEU A 1 262 ? 17.821 3.640 -18.745 1.00 93.12 262 LEU A CA 1
ATOM 2106 C C . LEU A 1 262 ? 18.147 3.234 -17.302 1.00 93.12 262 LEU A C 1
ATOM 2108 O O . LEU A 1 262 ? 17.897 2.101 -16.882 1.00 93.12 262 LEU A O 1
ATOM 2112 N N . VAL A 1 263 ? 18.719 4.162 -16.540 1.00 95.50 263 VAL A N 1
ATOM 2113 C CA . VAL A 1 263 ? 19.121 3.937 -15.149 1.00 95.50 263 VAL A CA 1
ATOM 2114 C C . VAL A 1 263 ? 18.237 4.788 -14.235 1.00 95.50 263 VAL A C 1
ATOM 2116 O O . VAL A 1 263 ? 18.297 6.015 -14.325 1.00 95.50 263 VAL A O 1
ATOM 2119 N N . PRO A 1 264 ? 17.419 4.184 -13.353 1.00 95.06 264 PRO A N 1
ATOM 2120 C CA . PRO A 1 264 ? 16.536 4.944 -12.478 1.00 95.06 264 PRO A CA 1
ATOM 2121 C C . PRO A 1 264 ? 17.326 5.810 -11.487 1.00 95.06 264 PRO A C 1
ATOM 2123 O O . PRO A 1 264 ? 18.179 5.285 -10.763 1.00 95.06 264 PRO A O 1
ATOM 2126 N N . PRO A 1 265 ? 17.054 7.121 -11.399 1.00 93.75 265 PRO A N 1
ATOM 2127 C CA . PRO A 1 265 ? 17.682 7.970 -10.397 1.00 93.75 265 PRO A CA 1
ATOM 2128 C C . PRO A 1 265 ? 17.092 7.704 -9.005 1.00 93.75 265 PRO A C 1
ATOM 2130 O O . PRO A 1 265 ? 15.984 7.191 -8.856 1.00 93.75 265 PRO A O 1
ATOM 2133 N N . THR A 1 266 ? 17.811 8.118 -7.963 1.00 95.31 266 THR A N 1
ATOM 2134 C CA . THR A 1 266 ? 17.194 8.305 -6.643 1.00 95.31 266 THR A CA 1
ATOM 2135 C C . THR A 1 266 ? 16.303 9.540 -6.704 1.00 95.31 266 THR A C 1
ATOM 2137 O O . THR A 1 266 ? 16.787 10.632 -7.010 1.00 95.31 266 THR A O 1
ATOM 2140 N N . LEU A 1 267 ? 15.020 9.385 -6.388 1.00 96.00 267 LEU A N 1
ATOM 2141 C CA . LEU A 1 267 ? 14.067 10.492 -6.366 1.00 96.00 267 LEU A CA 1
ATOM 2142 C C . LEU A 1 267 ? 13.830 10.950 -4.929 1.00 96.00 267 LEU A C 1
ATOM 2144 O O . LEU A 1 267 ? 13.741 10.133 -4.013 1.00 96.00 267 LEU A O 1
ATOM 2148 N N . LYS A 1 268 ? 13.718 12.267 -4.749 1.00 94.69 268 LYS A N 1
ATOM 2149 C CA . LYS A 1 268 ? 13.399 12.910 -3.472 1.00 94.69 268 LYS A CA 1
ATOM 2150 C C . LYS A 1 268 ? 12.271 13.920 -3.645 1.00 94.69 268 LYS A C 1
ATOM 2152 O O . LYS A 1 268 ? 12.148 14.563 -4.699 1.00 94.69 268 LYS A O 1
ATOM 2157 N N . ALA A 1 269 ? 11.471 14.079 -2.603 1.00 93.56 269 ALA A N 1
ATOM 2158 C CA . ALA A 1 269 ? 10.458 15.119 -2.519 1.00 93.56 269 ALA A CA 1
ATOM 2159 C C . ALA A 1 269 ? 10.215 15.537 -1.065 1.00 93.56 269 ALA A C 1
ATOM 2161 O O . ALA A 1 269 ? 10.660 14.877 -0.129 1.00 93.56 269 ALA A O 1
ATOM 2162 N N . GLU A 1 270 ? 9.501 16.645 -0.897 1.00 91.00 270 GLU A N 1
ATOM 2163 C CA . GLU A 1 270 ? 9.112 17.191 0.407 1.00 91.00 270 GLU A CA 1
ATOM 2164 C C . GLU A 1 270 ? 8.085 16.331 1.158 1.00 91.00 270 GLU A C 1
ATOM 2166 O O . GLU A 1 270 ? 8.031 16.400 2.379 1.00 91.00 270 GLU A O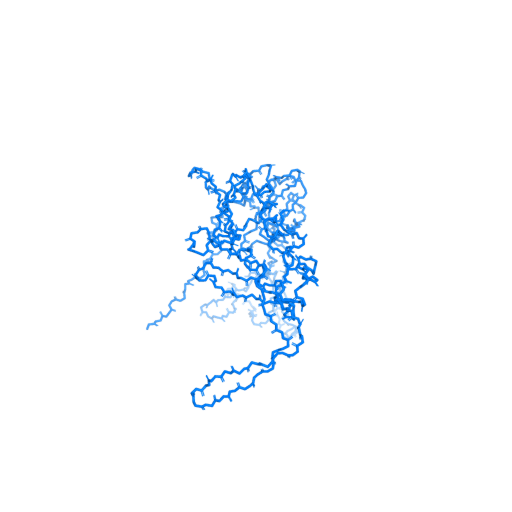 1
ATOM 2171 N N . ASN A 1 271 ? 7.286 15.536 0.441 1.00 89.75 271 ASN A N 1
ATOM 2172 C CA . ASN A 1 271 ? 6.255 14.646 0.973 1.00 89.75 271 ASN A CA 1
ATOM 2173 C C . ASN A 1 271 ? 5.859 13.590 -0.078 1.00 89.75 271 ASN A C 1
ATOM 2175 O O . ASN A 1 271 ? 6.293 13.650 -1.235 1.00 89.75 271 ASN A O 1
ATOM 2179 N N . TRP A 1 272 ? 5.041 12.612 0.319 1.00 90.19 272 TRP A N 1
ATOM 2180 C CA . TRP A 1 272 ? 4.577 11.538 -0.568 1.00 90.19 272 TRP A CA 1
ATOM 2181 C C . TRP A 1 272 ? 3.786 12.061 -1.773 1.00 90.19 272 TRP A C 1
ATOM 2183 O O . TRP A 1 272 ? 4.044 11.627 -2.893 1.00 90.19 272 TRP A O 1
ATOM 2193 N N . LEU A 1 273 ? 2.894 13.037 -1.566 1.00 89.00 273 LEU A N 1
ATOM 2194 C CA . LEU A 1 273 ? 2.068 13.621 -2.632 1.00 89.00 273 LEU A CA 1
ATOM 2195 C C . LEU A 1 273 ? 2.914 14.271 -3.738 1.00 89.00 273 LEU A C 1
ATOM 2197 O O . LEU A 1 273 ? 2.527 14.255 -4.903 1.00 89.00 273 LEU A O 1
ATOM 2201 N N . ALA A 1 274 ? 4.085 14.807 -3.393 1.00 92.50 274 ALA A N 1
ATOM 2202 C CA . ALA A 1 274 ? 5.040 15.364 -4.344 1.00 92.50 274 ALA A CA 1
ATOM 2203 C C . ALA A 1 274 ? 5.986 14.309 -4.958 1.00 92.50 274 ALA A C 1
ATOM 2205 O O . ALA A 1 274 ? 6.576 14.556 -6.014 1.00 92.50 274 ALA A O 1
ATOM 2206 N N . LEU A 1 275 ? 6.172 13.150 -4.312 1.00 94.06 275 LEU A N 1
ATOM 2207 C CA . LEU A 1 275 ? 7.032 12.069 -4.811 1.00 94.06 275 LEU A CA 1
ATOM 2208 C C . LEU A 1 275 ? 6.298 11.145 -5.787 1.00 94.06 275 LEU A C 1
ATOM 2210 O O . LEU A 1 275 ? 6.872 10.753 -6.803 1.00 94.06 275 LEU A O 1
ATOM 2214 N N . GLU A 1 276 ? 5.048 10.799 -5.483 1.00 94.06 276 GLU A N 1
ATOM 2215 C CA . GLU A 1 276 ? 4.244 9.846 -6.252 1.00 94.06 276 GLU A CA 1
ATOM 2216 C C . GLU A 1 276 ? 4.147 10.206 -7.748 1.00 94.06 276 GLU A C 1
ATOM 2218 O O . GLU A 1 276 ? 4.443 9.339 -8.576 1.00 94.06 276 GLU A O 1
ATOM 2223 N N . PRO A 1 277 ? 3.871 11.466 -8.144 1.00 95.12 277 PRO A N 1
ATOM 2224 C CA . PRO A 1 277 ? 3.857 11.848 -9.554 1.00 95.12 277 PRO A CA 1
ATOM 2225 C C . PRO A 1 277 ? 5.202 11.630 -10.256 1.00 95.12 277 PRO A C 1
ATOM 2227 O O . PRO A 1 277 ? 5.214 11.187 -11.400 1.00 95.12 277 PRO A O 1
ATOM 2230 N N . LYS A 1 278 ? 6.334 11.866 -9.575 1.00 96.25 278 LYS A N 1
ATOM 2231 C CA . LYS A 1 278 ? 7.680 11.668 -10.147 1.00 96.25 278 LYS A CA 1
ATOM 2232 C C . LYS A 1 278 ? 7.993 10.188 -10.374 1.00 96.25 278 LYS A C 1
ATOM 2234 O O . LYS A 1 278 ? 8.625 9.827 -11.363 1.00 96.25 278 LYS A O 1
ATOM 2239 N N . ILE A 1 279 ? 7.550 9.322 -9.456 1.00 95.81 279 ILE A N 1
ATOM 2240 C CA . ILE A 1 279 ? 7.645 7.865 -9.629 1.00 95.81 279 ILE A CA 1
ATOM 2241 C C . ILE A 1 279 ? 6.818 7.447 -10.848 1.00 95.81 279 ILE A C 1
ATOM 2243 O O . ILE A 1 279 ? 7.318 6.723 -11.710 1.00 95.81 279 ILE A O 1
ATOM 2247 N N . ASN A 1 280 ? 5.578 7.932 -10.937 1.00 95.12 280 ASN A N 1
ATOM 2248 C CA . ASN A 1 280 ? 4.671 7.609 -12.035 1.00 95.12 280 ASN A CA 1
ATOM 2249 C C . ASN A 1 280 ? 5.194 8.118 -13.383 1.00 95.12 280 ASN A C 1
ATOM 2251 O O . ASN A 1 280 ? 5.093 7.404 -14.372 1.00 95.12 280 ASN A O 1
ATOM 2255 N N . GLU A 1 281 ? 5.806 9.300 -13.430 1.00 95.56 281 GLU A N 1
ATOM 2256 C CA . GLU A 1 281 ? 6.455 9.837 -14.630 1.00 95.56 281 GLU A CA 1
ATOM 2257 C C . GLU A 1 281 ? 7.562 8.905 -15.141 1.00 95.56 281 GLU A C 1
ATOM 2259 O O . GLU A 1 281 ? 7.577 8.552 -16.320 1.00 95.56 281 GLU A O 1
ATOM 2264 N N . PHE A 1 282 ? 8.436 8.423 -14.251 1.00 95.75 282 PHE A N 1
ATOM 2265 C CA . PHE A 1 282 ? 9.486 7.476 -14.629 1.00 95.75 282 PHE A CA 1
ATOM 2266 C C . PHE A 1 282 ? 8.917 6.135 -15.123 1.00 95.75 282 PHE A C 1
ATOM 2268 O O . PHE A 1 282 ? 9.385 5.582 -16.118 1.00 95.75 282 PHE A O 1
ATOM 2275 N N . VAL A 1 283 ? 7.884 5.609 -14.458 1.00 95.12 283 VAL A N 1
ATOM 2276 C CA . VAL A 1 283 ? 7.210 4.372 -14.889 1.00 95.12 283 VAL A CA 1
ATOM 2277 C C . VAL A 1 283 ? 6.516 4.563 -16.243 1.00 95.12 283 VAL A C 1
ATOM 2279 O O . VAL A 1 283 ? 6.610 3.691 -17.106 1.00 95.12 283 VAL A O 1
ATOM 2282 N N . ASN A 1 284 ? 5.874 5.709 -16.469 1.00 93.94 284 ASN A N 1
ATOM 2283 C CA . ASN A 1 284 ? 5.226 6.039 -17.738 1.00 93.94 284 ASN A CA 1
ATOM 2284 C C . ASN A 1 284 ? 6.245 6.178 -18.872 1.00 93.94 284 ASN A C 1
ATOM 2286 O O . ASN A 1 284 ? 6.002 5.675 -19.967 1.00 93.94 284 ASN A O 1
ATOM 2290 N N . LEU A 1 285 ? 7.410 6.775 -18.605 1.00 92.38 285 LEU A N 1
ATOM 2291 C CA . LEU A 1 285 ? 8.526 6.791 -19.549 1.00 92.38 285 LEU A CA 1
ATOM 2292 C C . LEU A 1 285 ? 8.922 5.366 -19.952 1.00 92.38 285 LEU A C 1
ATOM 2294 O O . LEU A 1 285 ? 9.028 5.084 -21.142 1.00 92.38 285 LEU A O 1
ATOM 2298 N N . VAL A 1 286 ? 9.086 4.452 -18.992 1.00 92.50 286 VAL A N 1
ATOM 2299 C CA . VAL A 1 286 ? 9.398 3.037 -19.267 1.00 92.50 286 VAL A CA 1
ATOM 2300 C C . VAL A 1 286 ? 8.302 2.370 -20.105 1.00 92.50 286 VAL A C 1
ATOM 2302 O O . VAL A 1 286 ? 8.607 1.666 -21.069 1.00 92.50 286 VAL A O 1
ATOM 2305 N N . LEU A 1 287 ? 7.031 2.613 -19.782 1.00 91.62 287 LEU A N 1
ATOM 2306 C CA . LEU A 1 287 ? 5.892 2.045 -20.506 1.00 91.62 287 LEU A CA 1
ATOM 2307 C C . LEU A 1 287 ? 5.717 2.600 -21.924 1.00 91.62 287 LEU A C 1
ATOM 2309 O O . LEU A 1 287 ? 5.258 1.861 -22.798 1.00 91.62 287 LEU A O 1
ATOM 2313 N N . SER A 1 288 ? 6.121 3.848 -22.174 1.00 89.75 288 SER A N 1
ATOM 2314 C CA . SER A 1 288 ? 6.045 4.474 -23.502 1.00 89.75 288 SER A CA 1
ATOM 2315 C C . SER A 1 288 ? 6.789 3.669 -24.577 1.00 89.75 288 SER A C 1
ATOM 2317 O O . SER A 1 288 ? 6.371 3.624 -25.732 1.00 89.75 288 SER A O 1
ATOM 2319 N N . TYR A 1 289 ? 7.826 2.913 -24.196 1.00 86.50 289 TYR A N 1
ATOM 2320 C CA . TYR A 1 289 ? 8.574 2.055 -25.119 1.00 86.50 289 TYR A CA 1
ATOM 2321 C C . TYR A 1 289 ? 7.768 0.848 -25.631 1.00 86.50 289 TYR A C 1
ATOM 2323 O O . TYR A 1 289 ? 8.114 0.287 -26.672 1.00 86.50 289 TYR A O 1
ATOM 2331 N N . ILE A 1 290 ? 6.678 0.460 -24.958 1.00 85.56 290 ILE A N 1
ATOM 2332 C CA . ILE A 1 290 ? 5.773 -0.622 -25.390 1.00 85.56 290 ILE A CA 1
ATOM 2333 C C . ILE A 1 290 ? 4.635 -0.067 -26.278 1.00 85.56 290 ILE A C 1
ATOM 2335 O O . ILE A 1 290 ? 3.824 -0.826 -26.815 1.00 85.56 290 ILE A O 1
ATOM 2339 N N . GLU A 1 291 ? 4.521 1.249 -26.474 1.00 80.44 291 GLU A N 1
ATOM 2340 C CA . GLU A 1 291 ? 3.487 1.805 -27.352 1.00 80.44 291 GLU A CA 1
ATOM 2341 C C . GLU A 1 291 ? 3.704 1.390 -28.820 1.00 80.44 291 GLU A C 1
ATOM 2343 O O . GLU A 1 291 ? 4.838 1.369 -29.293 1.00 80.44 291 GLU A O 1
ATOM 2348 N N . PRO A 1 292 ? 2.648 1.074 -29.597 1.00 66.06 292 PRO A N 1
ATOM 2349 C CA . PRO A 1 292 ? 2.800 0.595 -30.977 1.00 66.06 292 PRO A CA 1
ATOM 2350 C C . PRO A 1 292 ? 3.638 1.516 -31.882 1.00 66.06 292 PRO A C 1
ATOM 2352 O O . PRO A 1 292 ? 4.332 1.028 -32.781 1.00 66.06 292 PRO A O 1
ATOM 2355 N N . SER A 1 293 ? 3.585 2.826 -31.619 1.00 66.88 293 SER A N 1
ATOM 2356 C CA . SER A 1 293 ? 4.289 3.899 -32.328 1.00 66.88 293 SER A CA 1
ATOM 2357 C C . SER A 1 293 ? 5.736 4.132 -31.884 1.00 66.88 293 SER A C 1
ATOM 2359 O O . SER A 1 293 ? 6.437 4.878 -32.567 1.00 66.88 293 SER A O 1
ATOM 2361 N N . SER A 1 294 ? 6.201 3.520 -30.789 1.00 67.38 294 SER A N 1
ATOM 2362 C CA . SER A 1 294 ? 7.535 3.774 -30.216 1.00 67.38 294 SER A CA 1
ATOM 2363 C C . SER A 1 294 ? 8.679 3.342 -31.145 1.00 67.38 294 SER A C 1
ATOM 2365 O O . SER A 1 294 ? 9.743 3.964 -31.168 1.00 67.38 294 SER A O 1
ATOM 2367 N N . VAL A 1 295 ? 8.438 2.322 -31.976 1.00 66.44 295 VAL A N 1
ATOM 2368 C CA . VAL A 1 295 ? 9.411 1.759 -32.923 1.00 66.44 295 VAL A CA 1
ATOM 2369 C C . VAL A 1 295 ? 8.806 1.691 -34.324 1.00 66.44 295 VAL A C 1
ATOM 2371 O O . VAL A 1 295 ? 7.781 1.042 -34.536 1.00 66.44 295 VAL A O 1
ATOM 2374 N N . GLY A 1 296 ? 9.457 2.342 -35.286 1.00 64.81 296 GLY A N 1
ATOM 2375 C CA . GLY A 1 296 ? 9.193 2.217 -36.716 1.00 64.81 296 GLY A CA 1
ATOM 2376 C C . GLY A 1 296 ? 10.184 1.274 -37.393 1.00 64.81 296 GLY A C 1
ATOM 2377 O O . GLY A 1 296 ? 11.336 1.154 -36.978 1.00 64.81 296 GLY A O 1
ATOM 2378 N N . VAL A 1 297 ? 9.748 0.620 -38.468 1.00 66.06 297 VAL A N 1
ATOM 2379 C CA . VAL A 1 297 ? 10.644 -0.141 -39.348 1.00 66.06 297 VAL A CA 1
ATOM 2380 C C . VAL A 1 297 ? 11.368 0.848 -40.255 1.00 66.06 297 VAL A C 1
ATOM 2382 O O . VAL A 1 297 ? 10.725 1.691 -40.882 1.00 66.06 297 VAL A O 1
ATOM 2385 N N . CYS A 1 298 ? 12.698 0.774 -40.328 1.00 67.12 298 CYS A N 1
ATOM 2386 C CA . CYS A 1 298 ? 13.444 1.648 -41.222 1.00 67.12 298 CYS A CA 1
ATOM 2387 C C . CYS A 1 298 ? 13.128 1.268 -42.685 1.00 67.12 298 CYS A C 1
ATOM 2389 O O . CYS A 1 298 ? 13.331 0.119 -43.088 1.00 67.12 298 CYS A O 1
ATOM 2391 N N . PRO A 1 299 ? 12.664 2.220 -43.512 1.00 64.38 299 PRO A N 1
ATOM 2392 C CA . PRO A 1 299 ? 12.234 1.933 -44.880 1.00 64.38 299 PRO A CA 1
ATOM 2393 C C . PRO A 1 299 ? 13.398 1.575 -45.820 1.00 64.38 299 PRO A C 1
ATOM 2395 O O . PRO A 1 299 ? 13.172 1.025 -46.892 1.00 64.38 299 PRO A O 1
ATOM 2398 N N . HIS A 1 300 ? 14.646 1.865 -45.432 1.00 68.19 300 HIS A N 1
ATOM 2399 C CA . HIS A 1 300 ? 15.826 1.716 -46.294 1.00 68.19 300 HIS A CA 1
ATOM 2400 C C . HIS A 1 300 ? 16.570 0.388 -46.143 1.00 68.19 300 HIS A C 1
ATOM 2402 O O . HIS A 1 300 ? 17.385 0.041 -46.990 1.00 68.19 300 HIS A O 1
ATOM 2408 N N . CYS A 1 301 ? 16.308 -0.360 -45.076 1.00 60.78 301 CYS A N 1
ATOM 2409 C CA . CYS A 1 301 ? 17.052 -1.573 -44.730 1.00 60.78 301 CYS A CA 1
ATOM 2410 C C . CYS A 1 301 ? 16.262 -2.861 -45.009 1.00 60.78 301 CYS A C 1
ATOM 2412 O O . CYS A 1 301 ? 16.591 -3.901 -44.454 1.00 60.78 301 CYS A O 1
ATOM 2414 N N . ALA A 1 302 ? 15.197 -2.798 -45.821 1.00 59.16 302 ALA A N 1
ATOM 2415 C CA . ALA A 1 302 ? 14.309 -3.937 -46.094 1.00 59.16 302 ALA A CA 1
ATOM 2416 C C . ALA A 1 302 ? 13.786 -4.633 -44.815 1.00 59.16 302 ALA A C 1
ATOM 2418 O O . ALA A 1 302 ? 13.537 -5.837 -44.801 1.00 59.16 302 ALA A O 1
ATOM 2419 N N . GLY A 1 303 ? 13.632 -3.866 -43.731 1.00 56.47 303 GLY A N 1
ATOM 2420 C CA . GLY A 1 303 ? 13.231 -4.373 -42.424 1.00 56.47 303 GLY A CA 1
ATOM 2421 C C . GLY A 1 303 ? 14.372 -4.681 -41.452 1.00 56.47 303 GLY A C 1
ATOM 2422 O O . GLY A 1 303 ? 14.085 -4.928 -40.297 1.00 56.47 303 GLY A O 1
ATOM 2423 N N . ASP A 1 304 ? 15.652 -4.627 -41.831 1.00 53.03 304 ASP A N 1
ATOM 2424 C CA . ASP A 1 304 ? 16.767 -5.023 -40.942 1.00 53.03 304 ASP A CA 1
ATOM 2425 C C . ASP A 1 304 ? 17.182 -3.975 -39.882 1.00 53.03 304 ASP A C 1
ATOM 2427 O O . ASP A 1 304 ? 18.072 -4.215 -39.069 1.00 53.03 304 ASP A O 1
ATOM 2431 N N . GLY A 1 305 ? 16.543 -2.811 -39.858 1.00 56.25 305 GLY A N 1
ATOM 2432 C CA . GLY A 1 305 ? 16.855 -1.684 -38.986 1.00 56.25 305 GLY A CA 1
ATOM 2433 C C . GLY A 1 305 ? 15.585 -1.005 -38.492 1.00 56.25 305 GLY A C 1
ATOM 2434 O O . GLY A 1 305 ? 14.532 -1.067 -39.131 1.00 56.25 305 GLY A O 1
ATOM 2435 N N . PHE A 1 306 ? 15.681 -0.338 -37.348 1.00 64.75 306 PHE A N 1
ATOM 2436 C CA . PHE A 1 306 ? 14.553 0.330 -36.712 1.00 64.75 306 PHE A CA 1
ATOM 2437 C C . PHE A 1 306 ? 14.838 1.810 -36.484 1.00 64.75 306 PHE A C 1
ATOM 2439 O O . PHE A 1 306 ? 15.986 2.242 -36.382 1.00 64.75 306 PHE A O 1
ATOM 2446 N N . LEU A 1 307 ? 13.760 2.579 -36.406 1.00 65.19 307 LEU A N 1
ATOM 2447 C CA . LEU A 1 307 ? 13.769 3.959 -35.959 1.00 65.19 307 LEU A CA 1
ATOM 2448 C C . LEU A 1 307 ? 13.017 4.011 -34.635 1.00 65.19 307 LEU A C 1
ATOM 2450 O O . LEU A 1 307 ? 11.863 3.591 -34.553 1.00 65.19 307 LEU A O 1
ATOM 2454 N N . LEU A 1 308 ? 13.666 4.519 -33.595 1.00 64.69 308 LEU A N 1
ATOM 2455 C CA . LEU A 1 308 ? 12.964 4.915 -32.380 1.00 64.69 308 LEU A CA 1
ATOM 2456 C C . LEU A 1 308 ? 12.289 6.251 -32.682 1.00 64.69 308 LEU A C 1
ATOM 2458 O O . LEU A 1 308 ? 12.960 7.270 -32.830 1.00 64.69 308 LEU A O 1
ATOM 2462 N N . ASN A 1 309 ? 10.966 6.234 -32.847 1.00 62.38 309 ASN A N 1
ATOM 2463 C CA . ASN A 1 309 ? 10.226 7.407 -33.320 1.00 62.38 309 ASN A CA 1
ATOM 2464 C C . ASN A 1 309 ? 10.016 8.460 -32.223 1.00 62.38 309 ASN A C 1
ATOM 2466 O O . ASN A 1 309 ? 9.661 9.592 -32.548 1.00 62.38 309 ASN A O 1
ATOM 2470 N N . LYS A 1 310 ? 10.253 8.102 -30.952 1.00 47.69 310 LYS A N 1
ATOM 2471 C CA . LYS A 1 310 ? 10.524 8.997 -29.814 1.00 47.69 310 LYS A CA 1
ATOM 2472 C C . LYS A 1 310 ? 10.676 8.189 -28.525 1.00 47.69 310 LYS A C 1
ATOM 2474 O O . LYS A 1 310 ? 9.842 7.335 -28.250 1.00 47.69 310 LYS A O 1
ATOM 2479 N N . ALA A 1 311 ? 11.677 8.550 -27.728 1.00 44.06 311 ALA A N 1
ATOM 2480 C CA . ALA A 1 311 ? 11.629 8.542 -26.267 1.00 44.06 311 ALA A CA 1
ATOM 2481 C C . ALA A 1 311 ? 12.753 9.466 -25.762 1.00 44.06 311 ALA A C 1
ATOM 2483 O O . ALA A 1 311 ? 13.841 9.020 -25.404 1.00 44.06 311 ALA A O 1
ATOM 2484 N N . ALA A 1 312 ? 12.507 10.773 -25.853 1.00 40.16 312 ALA A N 1
ATOM 2485 C CA . ALA A 1 312 ? 13.247 11.815 -25.151 1.00 40.16 312 ALA A CA 1
ATOM 2486 C C . ALA A 1 312 ? 12.215 12.720 -24.484 1.00 40.16 312 ALA A C 1
ATOM 2488 O O . ALA A 1 312 ? 11.245 13.084 -25.196 1.00 40.16 312 ALA A O 1
#

Radius of gyration: 35.21 Å; Cα contacts (8 Å, |Δi|>4): 535; chains: 1; bounding box: 79×54×98 Å

Foldseek 3Di:
DDPDDPDDDDPPPCPDDAFEWEAAPQKIKTFADPPGAQQFKDFPNHGGFDQDPPDNRIGIDRHDGPWMWGFDAWDWAQQWKAFDPVCVVVDPADRIGGSQQWDQDPVVRDIDGPDPPDPDGPVRIDTDIDGHGDDTGTGGHDHPYHHDDFDDDDPQKDQPDDPVPPPDPRRRQQAKIKHALLNLLVVLQVLLQVLCVVVVQFWDWPDPCVLFKIWIKTKDFADWDWDWDDDDPDIDTDTDRIDIDTQAMAGEPPHPPPVRHDGGHIDIDRGNVGGVVVSVVVSVLSCVSVDPLQWDQDPPPSRPDIDRNDRD

Mean predicted aligned error: 13.81 Å

pLDDT: mean 82.55, std 14.15, range [30.19, 96.69]

Sequence (312 aa):
MESRRPAHPTRETMNRDPIIVMQHQGVSYIKLDYYMRAASIIVNGEHTPAVCPGNQQWAMHDGIVESLAIKQPSQRVCIGWRLSDKYRGVVQFPETLEPDAITYDHDEEAYQATDATATYHPDFYEQVIEERQASPVAVEFLVIDRDCQPITQPADVTVDFPHSLREYPATWHRHPVSISGEALFARAADVLVAAVAARPNDFVCDDHRSIGTVTLHRYMNHEPRTREYKVGRRTRRDTQTRSRFEVMKLSKPRSSYTEGALVPPTLKAENWLALEPKINEFVNLVLSYIEPSSVGVCPHCAGDGFLLNKAA

Secondary structure (DSSP, 8-state):
----PPPPPPTT----PPEEEEEETTEEEEEPPTT--GGGEEETTEE-PEEPTT-TTEEEEES--S-EEEPPPPEEEEEEEEE-TTTBTTB-S-SEE-TTSEEEETTTTEEEESSTT-SS-GGGEEEEEEEEPPPPEEE-EEEEESS-------TTEEE---GGGTT-GGGGGGS-EEE-HHHHHHHHHHHHHHHHHT-TTTEEEEEEGGGTEEEEEEEEEEEEEEEEEEETTEEEEEEEEEEEEEEEEEE-TT-TT-TTSB-PPPEEESSHHHHHHHHHHHHHHHHHTTSTTSEEEPTTTTTS-EEE----